Protein AF-A0A950A9N9-F1 (afdb_monomer_lite)

Structure (mmCIF, N/CA/C/O backbone):
data_AF-A0A950A9N9-F1
#
_entry.id   AF-A0A950A9N9-F1
#
loop_
_atom_site.group_PDB
_atom_site.id
_atom_site.type_symbol
_atom_site.label_atom_id
_atom_site.label_alt_id
_atom_site.label_comp_id
_atom_site.label_asym_id
_atom_site.label_entity_id
_atom_site.label_seq_id
_atom_site.pdbx_PDB_ins_code
_atom_site.Cartn_x
_atom_site.Cartn_y
_atom_site.Cartn_z
_atom_site.occupancy
_atom_site.B_iso_or_equiv
_atom_site.auth_seq_id
_atom_site.auth_comp_id
_atom_site.auth_asym_id
_atom_site.auth_atom_id
_atom_site.pdbx_PDB_model_num
ATOM 1 N N . MET A 1 1 ? 38.117 -0.284 -48.768 1.00 52.97 1 MET A N 1
ATOM 2 C CA . MET A 1 1 ? 38.376 0.198 -47.386 1.00 52.97 1 MET A CA 1
ATOM 3 C C . MET A 1 1 ? 37.590 -0.523 -46.277 1.00 52.97 1 MET A C 1
ATOM 5 O O . MET A 1 1 ? 38.082 -0.550 -45.160 1.00 52.97 1 MET A O 1
ATOM 9 N N . ARG A 1 2 ? 36.434 -1.163 -46.536 1.00 52.75 2 ARG A N 1
ATOM 10 C CA . ARG A 1 2 ? 35.587 -1.791 -45.487 1.00 52.75 2 ARG A CA 1
ATOM 11 C C . ARG A 1 2 ? 36.125 -3.104 -44.882 1.00 52.75 2 ARG A C 1
ATOM 13 O O . ARG A 1 2 ? 35.778 -3.434 -43.757 1.00 52.75 2 ARG A O 1
ATOM 20 N N . TRP A 1 3 ? 37.006 -3.819 -45.583 1.00 38.69 3 TRP A N 1
ATOM 21 C CA . TRP A 1 3 ? 37.586 -5.087 -45.108 1.00 38.69 3 TRP A CA 1
ATOM 22 C C . TRP A 1 3 ? 38.613 -4.925 -43.979 1.00 38.69 3 TRP A C 1
ATOM 24 O O . TRP A 1 3 ? 38.661 -5.742 -43.066 1.00 38.69 3 TRP A O 1
ATOM 34 N N . ARG A 1 4 ? 39.394 -3.837 -43.989 1.00 45.31 4 ARG A N 1
ATOM 35 C CA . ARG A 1 4 ? 40.381 -3.558 -42.932 1.00 45.31 4 ARG A CA 1
ATOM 36 C C . ARG A 1 4 ? 39.718 -3.260 -41.584 1.00 45.31 4 ARG A C 1
ATOM 38 O O . ARG A 1 4 ? 40.213 -3.713 -40.563 1.00 45.31 4 ARG A O 1
ATOM 45 N N . ALA A 1 5 ? 38.574 -2.572 -41.589 1.00 49.97 5 ALA A N 1
ATOM 46 C CA . ALA A 1 5 ? 37.794 -2.306 -40.379 1.00 49.97 5 ALA A CA 1
ATOM 47 C C . ALA A 1 5 ? 37.189 -3.588 -39.777 1.00 49.97 5 ALA A C 1
ATOM 49 O O . ALA A 1 5 ? 37.148 -3.737 -38.561 1.00 49.97 5 ALA A O 1
ATOM 50 N N . PHE A 1 6 ? 36.778 -4.536 -40.626 1.00 49.22 6 PHE A N 1
ATOM 51 C CA . PHE A 1 6 ? 36.249 -5.829 -40.184 1.00 49.22 6 PHE A CA 1
ATOM 52 C C . PHE A 1 6 ? 37.340 -6.717 -39.566 1.00 49.22 6 PHE A C 1
ATOM 54 O O . PHE A 1 6 ? 37.126 -7.327 -38.523 1.00 49.22 6 PHE A O 1
ATOM 61 N N . LEU A 1 7 ? 38.537 -6.726 -40.164 1.00 49.19 7 LEU A N 1
ATOM 62 C CA . LEU A 1 7 ? 39.699 -7.447 -39.634 1.00 49.19 7 LEU A CA 1
ATOM 63 C C . LEU A 1 7 ? 40.201 -6.851 -38.310 1.00 49.19 7 LEU A C 1
ATOM 65 O O . LEU A 1 7 ? 40.547 -7.599 -37.401 1.00 49.19 7 LEU A O 1
ATOM 69 N N . LEU A 1 8 ? 40.179 -5.521 -38.169 1.00 51.66 8 LEU A N 1
ATOM 70 C CA . LEU A 1 8 ? 40.519 -4.838 -36.915 1.00 51.66 8 LEU A CA 1
ATOM 71 C C . LEU A 1 8 ? 39.511 -5.144 -35.797 1.00 51.66 8 LEU A C 1
ATOM 73 O O . LEU A 1 8 ? 39.915 -5.408 -34.668 1.00 51.66 8 LEU A O 1
ATOM 77 N N . ALA A 1 9 ? 38.212 -5.174 -36.106 1.00 50.34 9 ALA A N 1
ATOM 78 C CA . ALA A 1 9 ? 37.178 -5.527 -35.132 1.00 50.34 9 ALA A CA 1
ATOM 79 C C . ALA A 1 9 ? 37.276 -6.997 -34.679 1.00 50.34 9 ALA A C 1
ATOM 81 O O . ALA A 1 9 ? 37.154 -7.284 -33.488 1.00 50.34 9 ALA A O 1
ATOM 82 N N . ALA A 1 10 ? 37.556 -7.918 -35.607 1.00 49.34 10 ALA A N 1
ATOM 83 C CA . ALA A 1 10 ? 37.754 -9.334 -35.298 1.00 49.34 10 ALA A CA 1
ATOM 84 C C . ALA A 1 10 ? 39.015 -9.576 -34.447 1.00 49.34 10 ALA A C 1
ATOM 86 O O . ALA A 1 10 ? 38.972 -10.343 -33.487 1.00 49.34 10 ALA A O 1
ATOM 87 N N . ALA A 1 11 ? 40.113 -8.873 -34.743 1.00 49.34 11 ALA A N 1
ATOM 88 C CA . ALA A 1 11 ? 41.339 -8.928 -33.948 1.00 49.34 11 ALA A CA 1
ATOM 89 C C . ALA A 1 11 ? 41.137 -8.370 -32.526 1.00 49.34 11 ALA A C 1
ATOM 91 O O . ALA A 1 11 ? 41.628 -8.956 -31.563 1.00 49.34 11 ALA A O 1
ATOM 92 N N . CYS A 1 12 ? 40.355 -7.295 -32.373 1.00 49.88 12 CYS A N 1
ATOM 93 C CA . CYS A 1 12 ? 39.984 -6.761 -31.060 1.00 49.88 12 CYS A CA 1
ATOM 94 C C . CYS A 1 12 ? 39.159 -7.761 -30.238 1.00 49.88 12 CYS A C 1
ATOM 96 O O . CYS A 1 12 ? 39.432 -7.956 -29.057 1.00 49.88 12 CYS A O 1
ATOM 98 N N . ALA A 1 13 ? 38.176 -8.423 -30.853 1.00 50.69 13 ALA A N 1
ATOM 99 C CA . ALA A 1 13 ? 37.353 -9.420 -30.171 1.00 50.69 13 ALA A CA 1
ATOM 100 C C . ALA A 1 13 ? 38.178 -10.639 -29.722 1.00 50.69 13 ALA A C 1
ATOM 102 O O . ALA A 1 13 ? 38.030 -11.099 -28.592 1.00 50.69 13 ALA A O 1
ATOM 103 N N . ALA A 1 14 ? 39.095 -11.117 -30.569 1.00 52.81 14 ALA A N 1
ATOM 104 C CA . ALA A 1 14 ? 39.998 -12.213 -30.227 1.00 52.81 14 ALA A CA 1
ATOM 105 C C . ALA A 1 14 ? 40.948 -11.848 -29.072 1.00 52.81 14 ALA A C 1
ATOM 107 O O . ALA A 1 14 ? 41.170 -12.666 -28.181 1.00 52.81 14 ALA A O 1
ATOM 108 N N . ALA A 1 15 ? 41.452 -10.609 -29.038 1.00 55.78 15 ALA A N 1
ATOM 109 C CA . ALA A 1 15 ? 42.302 -10.125 -27.950 1.00 55.78 15 ALA A CA 1
ATOM 110 C C . ALA A 1 15 ? 41.549 -10.026 -26.610 1.00 55.78 15 ALA A C 1
ATOM 112 O O . ALA A 1 15 ? 42.107 -10.365 -25.570 1.00 55.78 15 ALA A O 1
ATOM 113 N N . ILE A 1 16 ? 40.273 -9.624 -26.629 1.00 58.66 16 ILE A N 1
ATOM 114 C CA . ILE A 1 16 ? 39.426 -9.558 -25.425 1.00 58.66 16 ILE A CA 1
ATOM 115 C C . ILE A 1 16 ? 39.137 -10.962 -24.883 1.00 58.66 16 ILE A C 1
ATOM 117 O O . ILE A 1 16 ? 39.224 -11.186 -23.677 1.00 58.66 16 ILE A O 1
ATOM 121 N N . VAL A 1 17 ? 38.843 -11.925 -25.763 1.00 54.53 17 VAL A N 1
ATOM 122 C CA . VAL A 1 17 ? 38.625 -13.325 -25.365 1.00 54.53 17 VAL A CA 1
ATOM 123 C C . VAL A 1 17 ? 39.908 -13.939 -24.801 1.00 54.53 17 VAL A C 1
ATOM 125 O O . VAL A 1 17 ? 39.859 -14.584 -23.757 1.00 54.53 17 VAL A O 1
ATOM 128 N N . ALA A 1 18 ? 41.060 -13.691 -25.429 1.00 53.16 18 ALA A N 1
ATOM 129 C CA . ALA A 1 18 ? 42.350 -14.158 -24.926 1.00 53.16 18 ALA A CA 1
ATOM 130 C C . ALA A 1 18 ? 42.685 -13.557 -23.549 1.00 53.16 18 ALA A C 1
ATOM 132 O O . ALA A 1 18 ? 43.097 -14.286 -22.652 1.00 53.16 18 ALA A O 1
ATOM 133 N N . ALA A 1 19 ? 42.431 -12.260 -23.342 1.00 55.88 19 ALA A N 1
ATOM 134 C CA . ALA A 1 19 ? 42.640 -11.605 -22.051 1.00 55.88 19 ALA A CA 1
ATOM 135 C C . ALA A 1 19 ? 41.708 -12.154 -20.955 1.00 55.88 19 ALA A C 1
ATOM 137 O O . ALA A 1 19 ? 42.146 -12.372 -19.829 1.00 55.88 19 ALA A O 1
ATOM 138 N N . ALA A 1 20 ? 40.442 -12.437 -21.281 1.00 52.53 20 ALA A N 1
ATOM 139 C CA . ALA A 1 20 ? 39.491 -13.030 -20.340 1.00 52.53 20 ALA A CA 1
ATOM 140 C C . ALA A 1 20 ? 39.883 -14.463 -19.936 1.00 52.53 20 ALA A C 1
ATOM 142 O O . ALA A 1 20 ? 39.751 -14.826 -18.769 1.00 52.53 20 ALA A O 1
ATOM 143 N N . ILE A 1 21 ? 40.410 -15.258 -20.874 1.00 55.47 21 ILE A N 1
ATOM 144 C CA . ILE A 1 21 ? 40.944 -16.599 -20.590 1.00 55.47 21 ILE A CA 1
ATOM 145 C C . ILE A 1 21 ? 42.185 -16.504 -19.692 1.00 55.47 21 ILE A C 1
ATOM 147 O O . ILE A 1 21 ? 42.296 -17.267 -18.734 1.00 55.47 21 ILE A O 1
ATOM 151 N N . GLN A 1 22 ? 43.077 -15.541 -19.944 1.00 52.44 22 GLN A N 1
ATOM 152 C CA . GLN A 1 22 ? 44.294 -15.349 -19.150 1.00 52.44 22 GLN A CA 1
ATOM 153 C C . GLN A 1 22 ? 43.986 -14.919 -17.705 1.00 52.44 22 GLN A C 1
ATOM 155 O O . GLN A 1 22 ? 44.579 -15.445 -16.774 1.00 52.44 22 GLN A O 1
ATOM 160 N N . ILE A 1 23 ? 42.992 -14.046 -17.495 1.00 54.28 23 ILE A N 1
ATOM 161 C CA . ILE A 1 23 ? 42.542 -13.615 -16.155 1.00 54.28 23 ILE A CA 1
ATOM 162 C C . ILE A 1 23 ? 41.979 -14.790 -15.338 1.00 54.28 23 ILE A C 1
ATOM 164 O O . ILE A 1 23 ? 42.178 -14.856 -14.124 1.00 54.28 23 ILE A O 1
ATOM 168 N N . VAL A 1 24 ? 41.286 -15.725 -15.996 1.00 52.31 24 VAL A N 1
ATOM 169 C CA . VAL A 1 24 ? 40.791 -16.959 -15.365 1.00 52.31 24 VAL A CA 1
ATOM 170 C C . VAL A 1 24 ? 41.942 -17.929 -15.069 1.00 52.31 24 VAL A C 1
ATOM 172 O O . VAL A 1 24 ? 41.930 -18.579 -14.026 1.00 52.31 24 VAL A O 1
ATOM 175 N N . ALA A 1 25 ? 42.943 -18.007 -15.950 1.00 50.91 25 ALA A N 1
ATOM 176 C CA . ALA A 1 25 ? 44.112 -18.870 -15.784 1.00 50.91 25 ALA A CA 1
ATOM 177 C C . ALA A 1 25 ? 45.084 -18.379 -14.692 1.00 50.91 25 ALA A C 1
ATOM 179 O O . ALA A 1 25 ? 45.633 -19.200 -13.961 1.00 50.91 25 ALA A O 1
ATOM 180 N N . ASP A 1 26 ? 45.249 -17.063 -14.534 1.00 48.34 26 ASP A N 1
ATOM 181 C CA . ASP A 1 26 ? 46.204 -16.458 -13.593 1.00 48.34 26 ASP A CA 1
ATOM 182 C C . ASP A 1 26 ? 45.708 -16.437 -12.134 1.00 48.34 26 ASP A C 1
ATOM 184 O O . ASP A 1 26 ? 46.417 -15.979 -11.239 1.00 48.34 26 ASP A O 1
ATOM 188 N N . GLY A 1 27 ? 44.491 -16.925 -11.853 1.00 49.31 27 GLY A N 1
ATOM 189 C CA . GLY A 1 27 ? 43.980 -17.053 -10.481 1.00 49.31 27 GLY A CA 1
ATOM 190 C C . GLY A 1 27 ? 43.852 -15.723 -9.721 1.00 49.31 27 GLY A C 1
ATOM 191 O O . GLY A 1 27 ? 43.731 -15.725 -8.497 1.00 49.31 27 GLY A O 1
ATOM 192 N N . ALA A 1 28 ? 43.849 -14.586 -10.427 1.00 47.75 28 ALA A N 1
ATOM 193 C CA . ALA A 1 28 ? 43.867 -13.238 -9.849 1.00 47.75 28 ALA A CA 1
ATOM 194 C C . ALA A 1 28 ? 42.581 -12.857 -9.084 1.00 47.75 28 ALA A C 1
ATOM 196 O O . ALA A 1 28 ? 42.525 -11.816 -8.430 1.00 47.75 28 ALA A O 1
ATOM 197 N N . LEU A 1 29 ? 41.552 -13.708 -9.123 1.00 47.81 29 LEU A N 1
ATOM 198 C CA . LEU A 1 29 ? 40.356 -13.612 -8.289 1.00 47.81 29 LEU A CA 1
ATOM 199 C C . LEU A 1 29 ? 40.429 -14.675 -7.192 1.00 47.81 29 LEU A C 1
ATOM 201 O O . LEU A 1 29 ? 39.754 -15.704 -7.252 1.00 47.81 29 LEU A O 1
ATOM 205 N N . GLY A 1 30 ? 41.288 -14.431 -6.200 1.00 38.75 30 GLY A N 1
ATOM 206 C CA . GLY A 1 30 ? 41.431 -15.296 -5.034 1.00 38.75 30 GLY A CA 1
ATOM 207 C C . GLY A 1 30 ? 40.071 -15.702 -4.457 1.00 38.75 30 GLY A C 1
ATOM 208 O O . GLY A 1 30 ? 39.232 -14.858 -4.161 1.00 38.75 30 GLY A O 1
ATOM 209 N N . GLY A 1 31 ? 39.843 -17.009 -4.331 1.00 42.06 31 GLY A N 1
ATOM 210 C CA . GLY A 1 31 ? 38.782 -17.609 -3.514 1.00 42.06 31 GLY A CA 1
ATOM 211 C C . GLY A 1 31 ? 37.319 -17.459 -3.960 1.00 42.06 31 GLY A C 1
ATOM 212 O O . GLY A 1 31 ? 36.489 -18.190 -3.432 1.00 42.06 31 GLY A O 1
ATOM 213 N N . VAL A 1 32 ? 36.970 -16.589 -4.917 1.00 41.34 32 VAL A N 1
ATOM 214 C CA . VAL A 1 32 ? 35.555 -16.353 -5.319 1.00 41.34 32 VAL A CA 1
ATOM 215 C C . VAL A 1 32 ? 35.212 -16.928 -6.708 1.00 41.34 32 VAL A C 1
ATOM 217 O O . VAL A 1 32 ? 34.076 -16.859 -7.174 1.00 41.34 32 VAL A O 1
ATOM 220 N N . ALA A 1 33 ? 36.184 -17.535 -7.392 1.00 39.59 33 ALA A N 1
ATOM 221 C CA . ALA A 1 33 ? 36.091 -17.885 -8.812 1.00 39.59 33 ALA A CA 1
ATOM 222 C C . ALA A 1 33 ? 35.291 -19.161 -9.161 1.00 39.59 33 ALA A C 1
ATOM 224 O O . ALA A 1 33 ? 35.314 -19.588 -10.311 1.00 39.59 33 ALA A O 1
ATOM 225 N N . THR A 1 34 ? 34.544 -19.768 -8.236 1.00 42.50 34 THR A N 1
ATOM 226 C CA . THR A 1 34 ? 33.670 -20.915 -8.565 1.00 42.50 34 THR A CA 1
ATOM 227 C C . THR A 1 34 ? 32.220 -20.539 -8.878 1.00 42.50 34 THR A C 1
ATOM 229 O O . THR A 1 34 ? 31.442 -21.420 -9.232 1.00 42.50 34 THR A O 1
ATOM 232 N N . ALA A 1 35 ? 31.834 -19.258 -8.814 1.00 44.25 35 ALA A N 1
ATOM 233 C CA . ALA A 1 35 ? 30.423 -18.869 -8.949 1.00 44.25 35 ALA A CA 1
ATOM 234 C C . ALA A 1 35 ? 30.048 -18.127 -10.246 1.00 44.25 35 ALA A C 1
ATOM 236 O O . ALA A 1 35 ? 28.862 -18.004 -10.548 1.00 44.25 35 ALA A O 1
ATOM 237 N N . LEU A 1 36 ? 31.006 -17.627 -11.034 1.00 45.78 36 LEU A N 1
ATOM 238 C CA . LEU A 1 36 ? 30.694 -16.788 -12.198 1.00 45.78 36 LEU A CA 1
ATOM 239 C C . LEU A 1 36 ? 31.059 -17.496 -13.501 1.00 45.78 36 LEU A C 1
ATOM 241 O O . LEU A 1 36 ? 32.223 -17.630 -13.864 1.00 45.78 36 LEU A O 1
ATOM 245 N N . SER A 1 37 ? 30.027 -17.938 -14.222 1.00 52.34 37 SER A N 1
ATOM 246 C CA . SER A 1 37 ? 30.151 -18.462 -15.588 1.00 52.34 37 SER A CA 1
ATOM 247 C C . SER A 1 37 ? 30.926 -17.486 -16.494 1.00 52.34 37 SER A C 1
ATOM 249 O O . SER A 1 37 ? 30.772 -16.273 -16.362 1.00 52.34 37 SER A O 1
ATOM 251 N N . VAL A 1 38 ? 31.708 -17.998 -17.451 1.00 50.09 38 VAL A N 1
ATOM 252 C CA . VAL A 1 38 ? 32.498 -17.206 -18.425 1.00 50.09 38 VAL A CA 1
ATOM 253 C C . VAL A 1 38 ? 31.728 -16.011 -19.040 1.00 50.09 38 VAL A C 1
ATOM 255 O O . VAL A 1 38 ? 32.309 -14.930 -19.135 1.00 50.09 38 VAL A O 1
ATOM 258 N N . PRO A 1 39 ? 30.422 -16.111 -19.376 1.00 52.56 39 PRO A N 1
ATOM 259 C CA . PRO A 1 39 ? 29.640 -14.965 -19.855 1.00 52.56 39 PRO A CA 1
ATOM 260 C C . PRO A 1 39 ? 29.546 -13.794 -18.863 1.00 52.56 39 PRO A C 1
ATOM 262 O O . PRO A 1 39 ? 29.574 -12.637 -19.274 1.00 52.56 39 PRO A O 1
ATOM 265 N N . H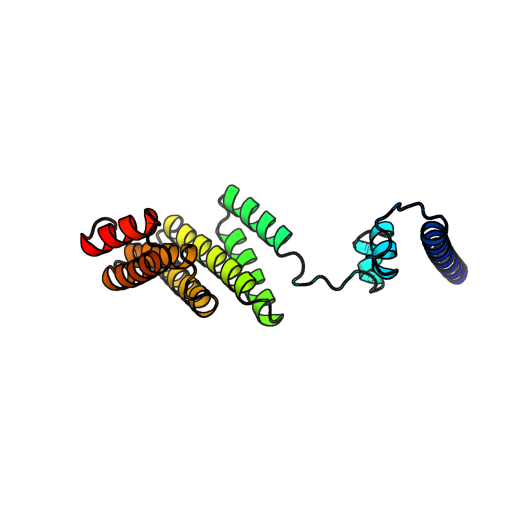IS A 1 40 ? 29.486 -14.071 -17.558 1.00 50.50 40 HIS A N 1
ATOM 266 C CA . HIS A 1 40 ? 29.401 -13.046 -16.513 1.00 50.50 40 HIS A CA 1
ATOM 267 C C . HIS A 1 40 ? 30.693 -12.229 -16.395 1.00 50.50 40 HIS A C 1
ATOM 269 O O . HIS A 1 40 ? 30.641 -11.005 -16.283 1.00 50.50 40 HIS A O 1
ATOM 275 N N . ALA A 1 41 ? 31.852 -12.890 -16.458 1.00 52.19 41 ALA A N 1
ATOM 276 C CA . ALA A 1 41 ? 33.148 -12.214 -16.397 1.00 52.19 41 ALA A CA 1
ATOM 277 C C . ALA A 1 41 ? 33.372 -11.305 -17.620 1.00 52.19 41 ALA A C 1
ATOM 279 O O . ALA A 1 41 ? 33.875 -10.187 -17.491 1.00 52.19 41 ALA A O 1
ATOM 280 N N . VAL A 1 42 ? 32.928 -11.761 -18.795 1.00 51.94 42 VAL A N 1
ATOM 281 C CA . VAL A 1 42 ? 32.996 -11.012 -20.059 1.00 51.94 42 VAL A CA 1
ATOM 282 C C . VAL A 1 42 ? 32.025 -9.822 -20.070 1.00 51.94 42 VAL A C 1
ATOM 284 O O . VAL A 1 42 ? 32.369 -8.744 -20.554 1.00 51.94 42 VAL A O 1
ATOM 287 N N . ALA A 1 43 ? 30.827 -9.968 -19.496 1.00 55.66 43 ALA A N 1
ATOM 288 C CA . ALA A 1 43 ? 29.870 -8.867 -19.370 1.00 55.66 43 ALA A CA 1
ATOM 289 C C . ALA A 1 43 ? 30.376 -7.750 -18.435 1.00 55.66 43 ALA A C 1
ATOM 291 O O . ALA A 1 43 ? 30.234 -6.571 -18.762 1.00 55.66 43 ALA A O 1
ATOM 292 N N . ALA A 1 44 ? 31.026 -8.107 -17.320 1.00 49.47 44 ALA A N 1
ATOM 293 C CA . ALA A 1 44 ? 31.577 -7.148 -16.358 1.00 49.47 44 ALA A CA 1
ATOM 294 C C . ALA A 1 44 ? 32.716 -6.286 -16.937 1.00 49.47 44 ALA A C 1
ATOM 296 O O . ALA A 1 44 ? 32.878 -5.132 -16.547 1.00 49.47 44 ALA A O 1
ATOM 297 N N . THR A 1 45 ? 33.488 -6.821 -17.887 1.00 53.25 45 THR A N 1
ATOM 298 C CA . THR A 1 45 ? 34.612 -6.112 -18.526 1.00 53.25 45 THR A CA 1
ATOM 299 C C . THR A 1 45 ? 34.187 -5.246 -19.711 1.00 53.25 45 THR A C 1
ATOM 301 O O . THR A 1 45 ? 34.766 -4.187 -19.938 1.00 53.25 45 THR A O 1
ATOM 304 N N . LEU A 1 46 ? 33.176 -5.668 -20.473 1.00 54.88 46 LEU A N 1
ATOM 305 C CA . LEU A 1 46 ? 32.690 -4.941 -21.652 1.00 54.88 46 LEU A CA 1
ATOM 306 C C . LEU A 1 46 ? 31.779 -3.752 -21.314 1.00 54.88 46 LEU A C 1
ATOM 308 O O . LEU A 1 46 ? 31.575 -2.874 -22.156 1.00 54.88 46 LEU A O 1
ATOM 312 N N . GLY A 1 47 ? 31.214 -3.732 -20.106 1.00 48.84 47 GLY A N 1
ATOM 313 C CA . GLY A 1 47 ? 30.161 -2.802 -19.722 1.00 48.84 47 GLY A CA 1
ATOM 314 C C . GLY A 1 47 ? 28.803 -3.150 -20.347 1.00 48.84 47 GLY A C 1
ATOM 315 O O . GLY A 1 47 ? 28.692 -3.871 -21.345 1.00 48.84 47 GLY A O 1
ATOM 316 N N . ASP A 1 48 ? 27.742 -2.604 -19.756 1.00 50.78 48 ASP A N 1
ATOM 317 C CA . ASP A 1 48 ? 26.350 -2.987 -20.029 1.00 50.78 48 ASP A CA 1
ATOM 318 C C . ASP A 1 48 ? 25.920 -2.813 -21.497 1.00 50.78 48 ASP A C 1
ATOM 320 O O . ASP A 1 48 ? 25.241 -3.666 -22.073 1.00 50.78 48 ASP A O 1
ATOM 324 N N . GLY A 1 49 ? 26.329 -1.714 -22.136 1.00 50.19 49 GLY A N 1
ATOM 325 C CA . GLY A 1 49 ? 25.929 -1.385 -23.509 1.00 50.19 49 GLY A CA 1
ATOM 326 C C . GLY A 1 49 ? 26.479 -2.361 -24.562 1.00 50.19 49 GLY A C 1
ATOM 327 O O . GLY A 1 49 ? 25.716 -2.878 -25.385 1.00 50.19 49 GLY A O 1
ATOM 328 N N . PRO A 1 50 ? 27.797 -2.622 -24.596 1.00 54.34 50 PRO A N 1
ATOM 329 C CA . PRO A 1 50 ? 28.385 -3.613 -25.495 1.00 54.34 50 PRO A CA 1
ATOM 330 C C . PRO A 1 50 ? 27.930 -5.048 -25.197 1.00 54.34 50 PRO A C 1
ATOM 332 O O . PRO A 1 50 ? 27.590 -5.758 -26.141 1.00 54.34 50 PRO A O 1
ATOM 335 N N . ALA A 1 51 ? 27.828 -5.449 -23.923 1.00 50.66 51 ALA A N 1
ATOM 336 C CA . ALA A 1 51 ? 27.423 -6.803 -23.531 1.00 50.66 51 ALA A CA 1
ATOM 337 C C . ALA A 1 51 ? 25.986 -7.162 -23.968 1.00 50.66 51 ALA A C 1
ATOM 339 O O . ALA A 1 51 ? 25.729 -8.287 -24.406 1.00 50.66 51 ALA A O 1
ATOM 340 N N . ARG A 1 52 ? 25.054 -6.195 -23.931 1.00 54.06 52 ARG A N 1
ATOM 341 C CA . ARG A 1 52 ? 23.670 -6.375 -24.415 1.00 54.06 52 ARG A CA 1
ATOM 342 C C . ARG A 1 52 ? 23.576 -6.549 -25.931 1.00 54.06 52 ARG A C 1
ATOM 344 O O . ARG A 1 52 ? 22.745 -7.321 -26.398 1.00 54.06 52 ARG A O 1
ATOM 351 N N . ARG A 1 53 ? 24.427 -5.871 -26.711 1.00 54.66 53 ARG A N 1
ATOM 352 C CA . ARG A 1 53 ? 24.396 -5.935 -28.188 1.00 54.66 53 ARG A CA 1
ATOM 353 C C . ARG A 1 53 ? 24.827 -7.287 -28.753 1.00 54.66 53 ARG A C 1
ATOM 355 O O . ARG A 1 53 ? 24.440 -7.617 -29.868 1.00 54.66 53 ARG A O 1
ATOM 362 N N . ILE A 1 54 ? 25.605 -8.052 -27.992 1.00 57.62 54 ILE A N 1
ATOM 363 C CA . ILE A 1 54 ? 26.135 -9.362 -28.399 1.00 57.62 54 ILE A CA 1
ATOM 364 C C . ILE A 1 54 ? 25.481 -10.537 -27.658 1.00 57.62 54 ILE A C 1
ATOM 366 O O . ILE A 1 54 ? 25.933 -11.667 -27.793 1.00 57.62 54 ILE A O 1
ATOM 370 N N . GLY A 1 55 ? 24.422 -10.285 -26.878 1.00 49.06 55 GLY A N 1
ATOM 371 C CA . GLY A 1 55 ? 23.646 -11.334 -26.206 1.00 49.06 55 GLY A CA 1
ATOM 372 C C . GLY A 1 55 ? 24.371 -12.049 -25.060 1.00 49.06 55 GLY A C 1
ATOM 373 O O . GLY A 1 55 ? 23.957 -13.140 -24.684 1.00 49.06 55 GLY A O 1
ATOM 374 N N . LEU A 1 56 ? 25.443 -11.457 -24.519 1.00 53.06 56 LEU A N 1
ATOM 375 C CA . LEU A 1 56 ? 26.249 -12.042 -23.435 1.00 53.06 56 LEU A CA 1
ATOM 376 C C . LEU A 1 56 ? 25.941 -11.450 -22.055 1.00 53.06 56 LEU A C 1
ATOM 378 O O . LEU A 1 56 ? 26.378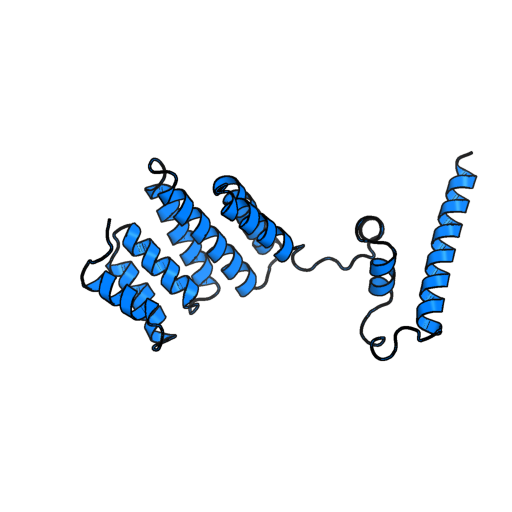 -11.999 -21.046 1.00 53.06 56 LEU A O 1
ATOM 382 N N . ALA A 1 57 ? 25.179 -10.356 -21.992 1.00 46.00 57 ALA A N 1
ATOM 383 C CA . ALA A 1 57 ? 24.602 -9.913 -20.731 1.00 46.00 57 ALA A CA 1
ATOM 384 C C . ALA A 1 57 ? 23.625 -10.990 -20.220 1.00 46.00 57 ALA A C 1
ATOM 386 O O . ALA A 1 57 ? 22.814 -11.479 -21.018 1.00 46.00 57 ALA A O 1
ATOM 387 N N . PRO A 1 58 ? 23.653 -11.358 -18.924 1.00 42.88 58 PRO A N 1
ATOM 388 C CA . PRO A 1 58 ? 22.588 -12.174 -18.359 1.00 42.88 58 PRO A CA 1
ATOM 389 C C . PRO A 1 58 ? 21.253 -11.515 -18.709 1.00 42.88 58 PRO A C 1
ATOM 391 O O . PRO A 1 5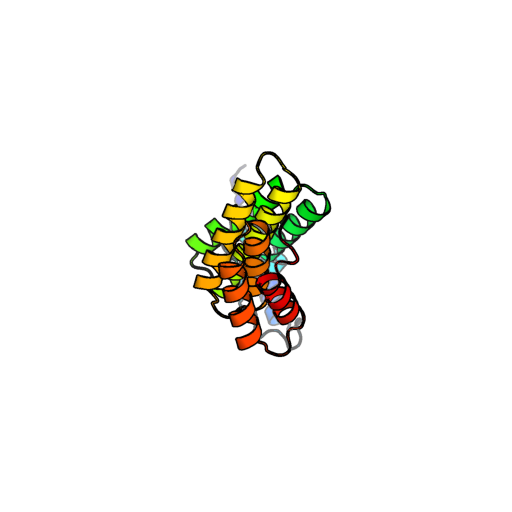8 ? 21.096 -10.299 -18.571 1.00 42.88 58 PRO A O 1
ATOM 394 N N . ARG A 1 59 ? 20.296 -12.299 -19.219 1.00 46.88 59 ARG A N 1
ATOM 395 C CA . ARG A 1 59 ? 18.932 -11.810 -19.420 1.00 46.88 59 ARG A CA 1
ATOM 396 C C . ARG A 1 59 ? 18.443 -11.392 -18.038 1.00 46.88 59 ARG A C 1
ATOM 398 O O . ARG A 1 59 ? 18.238 -12.257 -17.193 1.00 46.88 59 ARG A O 1
ATOM 405 N N . ALA A 1 60 ? 18.382 -10.086 -17.784 1.00 42.44 60 ALA A N 1
ATOM 406 C CA . ALA A 1 60 ? 18.070 -9.582 -16.456 1.00 42.44 60 ALA A CA 1
ATOM 407 C C . ALA A 1 60 ? 16.730 -10.195 -16.007 1.00 42.44 60 ALA A C 1
ATOM 409 O O . ALA A 1 60 ? 15.754 -10.086 -16.757 1.00 42.44 60 ALA A O 1
ATOM 410 N N . PRO A 1 61 ? 16.663 -10.868 -14.846 1.00 46.25 61 PRO A N 1
ATOM 411 C CA . PRO A 1 61 ? 15.380 -11.275 -14.292 1.00 46.25 61 PRO A CA 1
ATOM 412 C C . PRO A 1 61 ? 14.623 -9.984 -13.972 1.00 46.25 61 PRO A C 1
ATOM 414 O O . PRO A 1 61 ? 15.197 -9.130 -13.308 1.00 46.25 61 PRO A O 1
ATOM 417 N N . ALA A 1 62 ? 13.398 -9.795 -14.477 1.00 47.22 62 ALA A N 1
ATOM 418 C CA . ALA A 1 62 ? 12.585 -8.605 -14.190 1.00 47.22 62 ALA A CA 1
ATOM 419 C C . ALA A 1 62 ? 13.391 -7.286 -14.284 1.00 47.22 62 ALA A C 1
ATOM 421 O O . ALA A 1 62 ? 13.716 -6.656 -13.278 1.00 47.22 62 ALA A O 1
ATOM 422 N N . GLY A 1 63 ? 13.797 -6.916 -15.502 1.00 53.06 63 GLY A N 1
ATOM 423 C CA . GLY A 1 63 ? 14.802 -5.882 -15.778 1.00 53.06 63 GLY A CA 1
ATOM 424 C C . GLY A 1 63 ? 14.607 -4.565 -15.013 1.00 53.06 63 GLY A C 1
ATOM 425 O O . GLY A 1 63 ? 13.782 -3.733 -15.389 1.00 53.06 63 GLY A O 1
ATOM 426 N N . ASP A 1 64 ? 15.426 -4.415 -13.971 1.00 72.88 64 ASP A N 1
ATOM 427 C CA . ASP A 1 64 ? 15.643 -3.273 -13.078 1.00 72.88 64 ASP A CA 1
ATOM 428 C C . ASP A 1 64 ? 14.441 -2.769 -12.257 1.00 72.88 64 ASP A C 1
ATOM 430 O O . ASP A 1 64 ? 14.170 -1.570 -12.188 1.00 72.88 64 ASP A O 1
ATOM 434 N N . VAL A 1 65 ? 13.735 -3.676 -11.567 1.00 75.25 65 VAL A N 1
ATOM 435 C CA . VAL A 1 65 ? 12.767 -3.296 -10.509 1.00 75.25 65 VAL A CA 1
ATOM 436 C C . VAL A 1 65 ? 13.374 -2.274 -9.541 1.00 75.25 65 VAL A C 1
ATOM 438 O O . VAL A 1 65 ? 12.688 -1.337 -9.137 1.00 75.25 65 VAL A O 1
ATOM 441 N N . LEU A 1 66 ? 14.657 -2.426 -9.197 1.00 74.25 66 LEU A N 1
ATOM 442 C CA . LEU A 1 66 ? 15.373 -1.538 -8.283 1.00 74.25 66 LEU A CA 1
ATOM 443 C C . LEU A 1 66 ? 15.546 -0.129 -8.855 1.00 74.25 66 LEU A C 1
ATOM 445 O O . LEU A 1 66 ? 15.199 0.837 -8.183 1.00 74.25 66 LEU A O 1
ATOM 449 N N . GLY A 1 67 ? 16.021 0.018 -10.088 1.00 79.75 67 GLY A N 1
ATOM 450 C CA . GLY A 1 67 ? 16.190 1.325 -10.719 1.00 79.75 67 GLY A CA 1
ATOM 451 C C . GLY A 1 67 ? 14.871 1.992 -11.084 1.00 79.75 67 GLY A C 1
ATOM 452 O O . GLY A 1 67 ? 14.754 3.207 -10.919 1.00 79.75 67 GLY A O 1
ATOM 453 N N . VAL A 1 68 ? 13.849 1.220 -11.477 1.00 82.31 68 VAL A N 1
ATOM 454 C CA . VAL A 1 68 ? 12.485 1.750 -11.625 1.00 82.31 68 VAL A CA 1
ATOM 455 C C . VAL A 1 68 ? 11.964 2.240 -10.277 1.00 82.31 68 VAL A C 1
ATOM 457 O O . VAL A 1 68 ? 11.480 3.364 -10.202 1.00 82.31 68 VAL A O 1
ATOM 460 N N . SER A 1 69 ? 12.121 1.459 -9.205 1.00 82.00 69 SER A N 1
ATOM 461 C CA . SER A 1 69 ? 11.705 1.869 -7.856 1.00 82.00 69 SER A CA 1
ATOM 462 C C . SER A 1 69 ? 12.449 3.122 -7.397 1.00 82.00 69 SER A C 1
ATOM 464 O O . SER A 1 69 ? 11.826 4.053 -6.904 1.00 82.00 69 SER A O 1
ATOM 466 N N . ALA A 1 70 ? 13.760 3.197 -7.632 1.00 83.50 70 ALA A N 1
ATOM 467 C CA . ALA A 1 70 ? 14.563 4.361 -7.284 1.00 83.50 70 ALA A CA 1
ATOM 468 C C . ALA A 1 70 ? 14.159 5.615 -8.072 1.00 83.50 70 ALA A C 1
ATOM 470 O O . ALA A 1 70 ? 14.311 6.725 -7.567 1.00 83.50 70 ALA A O 1
ATOM 471 N N . GLU A 1 71 ? 13.705 5.476 -9.320 1.00 85.88 71 GLU A N 1
ATOM 472 C CA . GLU A 1 71 ? 13.171 6.604 -10.089 1.00 85.88 71 GLU A CA 1
ATOM 473 C C . GLU A 1 71 ? 11.763 6.992 -9.633 1.00 85.88 71 GLU A C 1
ATOM 475 O O . GLU A 1 71 ? 11.484 8.179 -9.491 1.00 85.88 71 GLU A O 1
ATOM 480 N N . VAL A 1 72 ? 10.904 6.019 -9.322 1.00 86.56 72 VAL A N 1
ATOM 481 C CA . VAL A 1 72 ? 9.598 6.275 -8.696 1.00 86.56 72 VAL A CA 1
ATOM 482 C C . VAL A 1 72 ? 9.776 7.063 -7.399 1.00 86.56 72 VAL A C 1
ATOM 484 O O . VAL A 1 72 ? 9.142 8.101 -7.240 1.00 86.56 72 VAL A O 1
ATOM 487 N N . ASP A 1 73 ? 10.685 6.636 -6.519 1.00 85.81 73 ASP A N 1
ATOM 488 C CA . ASP A 1 73 ? 10.956 7.308 -5.245 1.00 85.81 73 ASP A CA 1
ATOM 489 C C . ASP A 1 73 ? 11.533 8.728 -5.463 1.00 85.81 73 ASP A C 1
ATOM 491 O O . ASP A 1 73 ? 11.209 9.660 -4.726 1.00 85.81 73 ASP A O 1
ATOM 495 N N . ARG A 1 74 ? 12.341 8.939 -6.516 1.00 87.00 74 ARG A N 1
ATOM 496 C CA . ARG A 1 74 ? 12.838 10.275 -6.907 1.00 87.00 74 ARG A CA 1
ATOM 497 C C . ARG A 1 74 ? 11.730 11.200 -7.407 1.00 87.00 74 ARG A C 1
ATOM 499 O O . ARG A 1 74 ? 11.758 12.389 -7.092 1.00 87.00 74 ARG A O 1
ATOM 506 N N . LEU A 1 75 ? 10.796 10.688 -8.206 1.00 87.06 75 LEU A N 1
ATOM 507 C CA . LEU A 1 75 ? 9.652 11.450 -8.714 1.00 87.06 75 LEU A CA 1
ATOM 508 C C . LEU A 1 75 ? 8.682 11.799 -7.579 1.00 87.06 75 LEU A C 1
ATOM 510 O O . LEU A 1 75 ? 8.266 12.951 -7.466 1.00 87.06 75 LEU A O 1
ATOM 514 N N . ASP A 1 76 ? 8.412 10.837 -6.696 1.00 82.00 76 ASP A N 1
ATOM 515 C CA . ASP A 1 76 ? 7.606 11.004 -5.483 1.00 82.00 76 ASP A CA 1
ATOM 516 C C . ASP A 1 76 ? 8.187 12.104 -4.575 1.00 82.00 76 ASP A C 1
ATOM 518 O O . ASP A 1 76 ? 7.506 13.070 -4.233 1.00 82.00 76 ASP A O 1
ATOM 522 N N . ALA A 1 77 ? 9.499 12.066 -4.313 1.00 87.94 77 ALA A N 1
ATOM 523 C CA . ALA A 1 77 ? 10.189 13.087 -3.518 1.00 87.94 77 ALA A CA 1
ATOM 524 C C . ALA A 1 77 ? 10.121 14.507 -4.119 1.00 87.94 77 ALA A C 1
ATOM 526 O O . ALA A 1 77 ? 10.259 15.495 -3.396 1.00 87.94 77 ALA A O 1
ATOM 527 N N . ARG A 1 78 ? 9.913 14.630 -5.436 1.00 90.69 78 ARG A N 1
ATOM 528 C CA . ARG A 1 78 ? 9.720 15.915 -6.133 1.00 90.69 78 ARG A CA 1
ATOM 529 C C . ARG A 1 78 ? 8.251 16.344 -6.199 1.00 90.69 78 ARG A C 1
ATOM 531 O O . ARG A 1 78 ? 7.970 17.435 -6.691 1.00 90.69 78 ARG A O 1
ATOM 538 N N . GLY A 1 79 ? 7.330 15.506 -5.728 1.00 88.88 79 GLY A N 1
ATOM 539 C CA . GLY A 1 79 ? 5.889 15.715 -5.828 1.00 88.88 79 GLY A CA 1
ATOM 540 C C . GLY A 1 79 ? 5.315 15.441 -7.220 1.00 88.88 79 GLY A C 1
ATOM 541 O O . GLY A 1 79 ? 4.180 15.831 -7.497 1.00 88.88 79 GLY A O 1
ATOM 542 N N . ASP A 1 80 ? 6.065 14.779 -8.108 1.00 90.75 80 ASP A N 1
ATOM 543 C CA . ASP A 1 80 ? 5.580 14.386 -9.435 1.00 90.75 80 ASP A CA 1
ATOM 544 C C . ASP A 1 80 ? 4.861 13.029 -9.373 1.00 90.75 80 ASP A C 1
ATOM 546 O O . ASP A 1 80 ? 5.284 12.014 -9.935 1.00 90.75 80 ASP A O 1
ATOM 550 N N . TYR A 1 81 ? 3.744 13.017 -8.645 1.00 88.88 81 TYR A N 1
ATOM 551 C CA . TYR A 1 81 ? 2.948 11.816 -8.383 1.00 88.88 81 TYR A CA 1
ATOM 552 C C . TYR A 1 81 ? 2.382 11.186 -9.656 1.00 88.88 81 TYR A C 1
ATOM 554 O O . TYR A 1 81 ? 2.239 9.968 -9.731 1.00 88.88 81 TYR A O 1
ATOM 562 N N . ARG A 1 82 ? 2.087 11.992 -10.685 1.00 88.62 82 ARG A N 1
ATOM 563 C CA . ARG A 1 82 ? 1.573 11.486 -11.966 1.00 88.62 82 ARG A CA 1
ATOM 564 C C . ARG A 1 82 ? 2.642 10.714 -12.726 1.00 88.62 82 ARG A C 1
ATOM 566 O O . ARG A 1 82 ? 2.353 9.620 -13.211 1.00 88.62 82 ARG A O 1
ATOM 573 N N . ALA A 1 83 ? 3.858 11.255 -12.822 1.00 86.75 83 ALA A N 1
ATOM 574 C CA . ALA A 1 83 ? 4.961 10.551 -13.464 1.00 86.75 83 ALA A CA 1
ATOM 575 C C . ALA A 1 83 ? 5.356 9.299 -12.669 1.00 86.75 83 ALA A C 1
ATOM 577 O O . ALA A 1 83 ? 5.516 8.229 -13.260 1.00 86.75 83 ALA A O 1
ATOM 578 N N . ALA A 1 84 ? 5.431 9.408 -11.336 1.00 91.06 84 ALA A N 1
ATOM 579 C CA . ALA A 1 84 ? 5.701 8.277 -10.451 1.00 91.06 84 ALA A CA 1
ATOM 580 C C . ALA A 1 84 ? 4.668 7.154 -10.648 1.00 91.06 84 ALA A C 1
ATOM 582 O O . ALA A 1 84 ? 5.035 5.995 -10.853 1.00 91.06 84 ALA A O 1
ATOM 583 N N . LEU A 1 85 ? 3.375 7.498 -10.663 1.00 94.12 85 LEU A N 1
ATOM 584 C CA . LEU A 1 85 ? 2.289 6.544 -10.871 1.00 94.12 85 LEU A CA 1
ATOM 585 C C . LEU A 1 85 ? 2.343 5.903 -12.261 1.00 94.12 85 LEU A C 1
ATOM 587 O O . LEU A 1 85 ? 2.193 4.688 -12.374 1.00 94.12 85 LEU A O 1
ATOM 591 N N . ALA A 1 86 ? 2.579 6.684 -13.317 1.00 91.62 86 ALA A N 1
ATOM 592 C CA . ALA A 1 86 ? 2.679 6.159 -14.677 1.00 91.62 86 ALA A CA 1
ATOM 593 C C . ALA A 1 86 ? 3.835 5.155 -14.814 1.00 91.62 86 ALA A C 1
ATOM 595 O O . ALA A 1 86 ? 3.663 4.073 -15.386 1.00 91.62 86 ALA A O 1
ATOM 596 N N . LEU A 1 87 ? 4.996 5.483 -14.240 1.00 89.69 87 LEU A N 1
ATOM 597 C CA . LEU A 1 87 ? 6.163 4.609 -14.236 1.00 89.69 87 LEU A CA 1
ATOM 598 C C . LEU A 1 87 ? 5.893 3.318 -13.447 1.00 89.69 87 LEU A C 1
ATOM 600 O O . LEU A 1 87 ? 6.164 2.219 -13.941 1.00 89.69 87 LEU A O 1
ATOM 604 N N . GLN A 1 88 ? 5.287 3.439 -12.264 1.00 94.00 88 GLN A N 1
ATOM 605 C CA . GLN A 1 88 ? 4.922 2.300 -11.425 1.00 94.00 88 GLN A CA 1
ATOM 606 C C . GLN A 1 88 ? 3.863 1.402 -12.090 1.00 94.00 88 GLN A C 1
ATOM 608 O O . GLN A 1 88 ? 3.963 0.176 -12.041 1.00 94.00 88 GLN A O 1
ATOM 613 N N . ALA A 1 89 ? 2.866 1.979 -12.762 1.00 93.81 89 ALA A N 1
ATOM 614 C CA . ALA A 1 89 ? 1.856 1.219 -13.495 1.00 93.81 89 ALA A CA 1
ATOM 615 C C . ALA A 1 89 ? 2.476 0.433 -14.663 1.00 93.81 89 ALA A C 1
ATOM 617 O O . ALA A 1 89 ? 2.148 -0.739 -14.865 1.00 93.81 89 ALA A O 1
ATOM 618 N N . GLY A 1 90 ? 3.424 1.042 -15.384 1.00 91.12 90 GLY A N 1
ATOM 619 C CA . GLY A 1 90 ? 4.194 0.363 -16.426 1.00 91.12 90 GLY A CA 1
ATOM 620 C C . GLY A 1 90 ? 5.009 -0.818 -15.891 1.00 91.12 90 GLY A C 1
ATOM 621 O O . GLY A 1 90 ? 5.074 -1.865 -16.540 1.00 91.12 90 GLY A O 1
ATOM 622 N N . LEU A 1 91 ? 5.583 -0.688 -14.689 1.00 90.81 91 LEU A N 1
ATOM 623 C CA . LEU A 1 91 ? 6.276 -1.788 -14.016 1.00 90.81 91 LEU A CA 1
ATOM 624 C C . LEU A 1 91 ? 5.327 -2.950 -13.703 1.00 90.81 91 LEU A C 1
ATOM 626 O O . LEU A 1 91 ? 5.645 -4.090 -14.027 1.00 90.81 91 LEU A O 1
ATOM 630 N N . VAL A 1 92 ? 4.150 -2.671 -13.135 1.00 95.12 92 VAL A N 1
ATOM 631 C CA . VAL A 1 92 ? 3.143 -3.702 -12.821 1.00 95.12 92 VAL A CA 1
ATOM 632 C C . VAL A 1 92 ? 2.730 -4.481 -14.073 1.00 95.12 92 VAL A C 1
ATOM 634 O O . VAL A 1 92 ? 2.685 -5.711 -14.041 1.00 95.12 92 VAL A O 1
ATOM 637 N N . VAL A 1 93 ? 2.461 -3.790 -15.187 1.00 92.69 93 VAL A N 1
ATOM 638 C CA . VAL A 1 93 ? 2.098 -4.438 -16.462 1.00 92.69 93 VAL A CA 1
ATOM 639 C C . VAL A 1 93 ? 3.211 -5.367 -16.943 1.00 92.69 93 VAL A C 1
ATOM 641 O O . VAL A 1 93 ? 2.941 -6.504 -17.330 1.00 92.69 93 VAL A O 1
ATOM 644 N N . ARG A 1 94 ? 4.464 -4.909 -16.877 1.00 87.56 94 ARG A N 1
ATOM 645 C CA . ARG A 1 94 ? 5.627 -5.708 -17.272 1.00 87.56 94 ARG A CA 1
ATOM 646 C C . ARG A 1 94 ? 5.785 -6.949 -16.396 1.00 87.56 94 ARG A C 1
ATOM 648 O O . ARG A 1 94 ? 5.877 -8.047 -16.929 1.00 87.56 94 ARG A O 1
ATOM 655 N N . LEU A 1 95 ? 5.752 -6.783 -15.073 1.00 89.00 95 LEU A N 1
ATOM 656 C CA . LEU A 1 95 ? 5.888 -7.884 -14.115 1.00 89.00 95 LEU A CA 1
ATOM 657 C C . LEU A 1 95 ? 4.794 -8.943 -14.302 1.00 89.00 95 LEU A C 1
ATOM 659 O O . LEU A 1 95 ? 5.088 -10.135 -14.247 1.00 89.00 95 LEU A O 1
ATOM 663 N N . ARG A 1 96 ? 3.550 -8.528 -14.585 1.00 91.12 96 ARG A N 1
ATOM 664 C CA . ARG A 1 96 ? 2.461 -9.454 -14.944 1.00 91.12 96 ARG A CA 1
ATOM 665 C C . ARG A 1 96 ? 2.767 -10.213 -16.238 1.00 91.12 96 ARG A C 1
ATOM 667 O O . ARG A 1 96 ? 2.628 -11.430 -16.264 1.00 91.12 96 ARG A O 1
ATOM 674 N N . GLY A 1 97 ? 3.201 -9.513 -17.288 1.00 86.19 97 GLY A N 1
ATOM 675 C CA . GLY A 1 97 ? 3.520 -10.123 -18.585 1.00 86.19 97 GLY A CA 1
ATOM 676 C C . GLY A 1 97 ? 4.714 -11.082 -18.548 1.00 86.19 97 GLY A C 1
ATOM 677 O O . GLY A 1 97 ? 4.743 -12.058 -19.290 1.00 86.19 97 GLY A O 1
ATOM 678 N N . GLU A 1 98 ? 5.678 -10.829 -17.665 1.00 85.94 98 GLU A N 1
ATOM 679 C CA . GLU A 1 98 ? 6.864 -11.671 -17.468 1.00 85.94 98 GLU A CA 1
ATOM 680 C C . GLU A 1 98 ? 6.628 -12.836 -16.492 1.00 85.94 98 GLU A C 1
ATOM 682 O O . GLU A 1 98 ? 7.518 -13.666 -16.316 1.00 85.94 98 GLU A O 1
ATOM 687 N N . GLY A 1 99 ? 5.450 -12.921 -15.860 1.00 84.38 99 GLY A N 1
ATOM 688 C CA . GLY A 1 99 ? 5.156 -13.956 -14.867 1.00 84.38 99 GLY A CA 1
ATOM 689 C C . GLY A 1 99 ? 6.023 -13.832 -13.613 1.00 84.38 99 GLY A C 1
ATOM 690 O O . GLY A 1 99 ? 6.506 -14.836 -13.091 1.00 84.38 99 GLY A O 1
ATOM 691 N N . ALA A 1 100 ? 6.262 -12.599 -13.154 1.00 80.81 100 ALA A N 1
ATOM 692 C CA . ALA A 1 100 ? 7.071 -12.330 -11.972 1.00 80.81 100 ALA A CA 1
ATOM 693 C C . ALA A 1 100 ? 6.538 -13.051 -10.721 1.00 80.81 100 ALA A C 1
ATOM 695 O O . ALA A 1 100 ? 5.356 -13.385 -10.615 1.00 80.81 100 ALA A O 1
ATOM 696 N N . ASN A 1 101 ? 7.425 -13.245 -9.740 1.00 85.50 101 ASN A N 1
ATOM 697 C CA . ASN A 1 101 ? 7.054 -13.802 -8.443 1.00 85.50 101 ASN A CA 1
ATOM 698 C C . ASN A 1 101 ? 5.894 -12.994 -7.818 1.00 85.50 101 ASN A C 1
ATOM 700 O O . ASN A 1 101 ? 5.879 -11.762 -7.881 1.00 85.50 101 ASN A O 1
ATOM 704 N N . ARG A 1 102 ? 4.936 -13.705 -7.208 1.00 86.44 102 ARG A N 1
ATOM 705 C CA . ARG A 1 102 ? 3.735 -13.133 -6.581 1.00 86.44 102 ARG A CA 1
ATOM 706 C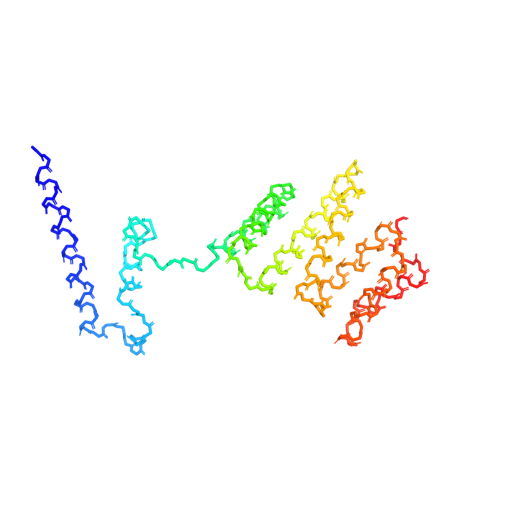 C . ARG A 1 102 ? 4.059 -12.040 -5.565 1.00 86.44 102 ARG A C 1
ATOM 708 O O . ARG A 1 102 ? 3.360 -11.037 -5.555 1.00 86.44 102 ARG A O 1
ATOM 715 N N . GLU A 1 103 ? 5.109 -12.205 -4.764 1.00 82.81 103 GLU A N 1
ATOM 716 C CA . GLU A 1 103 ? 5.535 -11.216 -3.766 1.00 82.81 103 GLU A CA 1
ATOM 717 C C . GLU A 1 103 ? 6.037 -9.935 -4.436 1.00 82.81 103 GLU A C 1
ATOM 719 O O . GLU A 1 103 ? 5.556 -8.849 -4.133 1.00 82.81 103 GLU A O 1
ATOM 724 N N . VAL A 1 104 ? 6.907 -10.061 -5.442 1.00 86.19 104 VAL A N 1
ATOM 725 C CA . VAL A 1 104 ? 7.434 -8.913 -6.202 1.00 86.19 104 VAL A CA 1
ATOM 726 C C . VAL A 1 104 ? 6.309 -8.145 -6.900 1.00 86.19 104 VAL A C 1
ATOM 728 O O . VAL A 1 104 ? 6.301 -6.913 -6.929 1.00 86.19 104 VAL A O 1
ATOM 731 N N . LEU A 1 105 ? 5.337 -8.862 -7.468 1.00 91.56 105 LEU A N 1
ATOM 732 C CA . LEU A 1 105 ? 4.178 -8.237 -8.094 1.00 91.56 105 LEU A CA 1
ATOM 733 C C . LEU A 1 105 ? 3.246 -7.585 -7.058 1.00 91.56 105 LEU A C 1
ATOM 735 O O . LEU A 1 105 ? 2.741 -6.491 -7.315 1.00 91.56 105 LEU A O 1
ATOM 739 N N . ALA A 1 106 ? 3.038 -8.211 -5.899 1.00 91.06 106 ALA A N 1
ATOM 740 C CA . ALA A 1 106 ? 2.243 -7.648 -4.810 1.00 91.06 106 ALA A CA 1
ATOM 741 C C . ALA A 1 106 ? 2.869 -6.366 -4.253 1.00 91.06 106 ALA A C 1
ATOM 743 O O . ALA A 1 106 ? 2.161 -5.378 -4.077 1.00 91.06 106 ALA A O 1
ATOM 744 N N . ASP A 1 107 ? 4.190 -6.333 -4.073 1.00 90.00 107 ASP A N 1
ATOM 745 C CA . ASP A 1 107 ? 4.920 -5.138 -3.646 1.00 90.00 107 ASP A CA 1
ATOM 746 C C . ASP A 1 107 ? 4.784 -4.000 -4.663 1.00 90.00 107 ASP A C 1
ATOM 748 O O . ASP A 1 107 ? 4.556 -2.840 -4.302 1.00 90.00 107 ASP A O 1
ATOM 752 N N . ALA A 1 108 ? 4.874 -4.322 -5.957 1.00 93.81 108 ALA A N 1
ATOM 753 C CA . ALA A 1 108 ? 4.679 -3.343 -7.017 1.00 93.81 108 ALA A CA 1
ATOM 754 C C . ALA A 1 108 ? 3.238 -2.801 -7.048 1.00 93.81 108 ALA A C 1
ATOM 756 O O . ALA A 1 108 ? 3.036 -1.601 -7.263 1.00 93.81 108 ALA A O 1
ATOM 757 N N . LEU A 1 109 ? 2.239 -3.654 -6.811 1.00 97.94 109 LEU A N 1
ATOM 758 C CA . LEU A 1 109 ? 0.840 -3.243 -6.687 1.00 97.94 109 LEU A CA 1
ATOM 759 C C . LEU A 1 109 ? 0.625 -2.382 -5.439 1.00 97.94 109 LEU A C 1
ATOM 761 O O . LEU A 1 109 ? 0.059 -1.301 -5.547 1.00 97.94 109 LEU A O 1
ATOM 765 N N . TRP A 1 110 ? 1.158 -2.770 -4.282 1.00 96.62 110 TRP A N 1
ATOM 766 C CA . TRP A 1 110 ? 1.080 -1.963 -3.065 1.00 96.62 110 TRP A CA 1
ATOM 767 C C . TRP A 1 110 ? 1.676 -0.560 -3.260 1.00 96.62 110 TRP A C 1
ATOM 769 O O . TRP A 1 110 ? 1.032 0.442 -2.936 1.00 96.62 110 TRP A O 1
ATOM 779 N N . ARG A 1 111 ? 2.863 -0.459 -3.875 1.00 95.50 111 ARG A N 1
ATOM 780 C CA . ARG A 1 111 ? 3.479 0.838 -4.217 1.00 95.50 111 ARG A CA 1
ATOM 781 C C . ARG A 1 111 ? 2.597 1.664 -5.148 1.00 95.50 111 ARG A C 1
ATOM 783 O O . ARG A 1 111 ? 2.478 2.873 -4.957 1.00 95.50 111 ARG A O 1
ATOM 790 N N . ARG A 1 112 ? 1.968 1.023 -6.137 1.00 97.31 112 ARG A N 1
ATOM 791 C CA . ARG A 1 112 ? 1.034 1.682 -7.054 1.00 97.31 112 ARG A CA 1
ATOM 792 C C . ARG A 1 112 ? -0.188 2.224 -6.311 1.00 97.31 112 ARG A C 1
ATOM 794 O O . ARG A 1 112 ? -0.492 3.400 -6.470 1.00 97.31 112 ARG A O 1
ATOM 801 N N . GLY A 1 113 ? -0.833 1.408 -5.476 1.00 97.88 113 GLY A N 1
ATOM 802 C CA . GLY A 1 113 ? -2.006 1.821 -4.703 1.00 97.88 113 GLY A CA 1
ATOM 803 C C . GLY A 1 113 ? -1.700 3.010 -3.790 1.00 97.88 113 GLY A C 1
ATOM 804 O O . GLY A 1 113 ? -2.490 3.941 -3.701 1.00 97.88 113 GLY A O 1
ATOM 805 N N . ARG A 1 114 ? -0.498 3.054 -3.198 1.00 96.25 114 ARG A N 1
ATOM 806 C CA . ARG A 1 114 ? -0.037 4.201 -2.395 1.00 96.25 114 ARG A CA 1
ATOM 807 C C . ARG A 1 114 ? 0.061 5.492 -3.212 1.00 96.25 114 ARG A C 1
ATOM 809 O O . ARG A 1 114 ? -0.355 6.539 -2.730 1.00 96.25 114 ARG A O 1
ATOM 816 N N . LEU A 1 115 ? 0.589 5.422 -4.434 1.00 96.25 115 LEU A N 1
ATOM 817 C CA . LEU A 1 115 ? 0.670 6.582 -5.330 1.00 96.25 115 LEU A CA 1
ATOM 818 C C . LEU A 1 115 ? -0.719 7.036 -5.801 1.00 96.25 115 LEU A C 1
ATOM 820 O O . LEU A 1 115 ? -0.963 8.234 -5.888 1.00 96.25 115 LEU A O 1
ATOM 824 N N . GLU A 1 116 ? -1.634 6.099 -6.067 1.00 97.00 116 GLU A N 1
ATOM 825 C CA . GLU A 1 116 ? -3.039 6.401 -6.388 1.00 97.00 116 GLU A CA 1
ATOM 826 C C . GLU A 1 116 ? -3.729 7.106 -5.204 1.00 97.00 116 GLU A C 1
ATOM 828 O O . GLU A 1 116 ? -4.352 8.153 -5.382 1.00 97.00 116 GLU A O 1
ATOM 833 N N . ALA A 1 117 ? -3.542 6.611 -3.976 1.00 95.25 117 ALA A N 1
ATOM 834 C CA . ALA A 1 117 ? -4.095 7.226 -2.770 1.00 95.25 117 ALA A CA 1
ATOM 835 C C . ALA A 1 117 ? -3.587 8.665 -2.572 1.00 95.25 117 ALA A C 1
ATOM 837 O O . ALA A 1 117 ? -4.381 9.585 -2.349 1.00 95.25 117 ALA A O 1
ATOM 838 N N . GLU A 1 118 ? -2.274 8.868 -2.711 1.00 93.81 118 GLU A N 1
ATOM 839 C CA . GLU A 1 118 ? -1.632 10.181 -2.606 1.00 93.81 118 GLU A CA 1
ATOM 840 C C . GLU A 1 118 ? -2.141 11.145 -3.684 1.00 93.81 118 GLU A C 1
ATOM 842 O O . GLU A 1 118 ? -2.477 12.294 -3.390 1.00 93.81 118 GLU A O 1
ATOM 847 N N . LEU A 1 119 ? -2.301 10.671 -4.923 1.00 93.81 119 LEU A N 1
ATOM 848 C CA . LEU A 1 119 ? -2.863 11.479 -6.001 1.00 93.81 119 LEU A CA 1
ATOM 849 C C . LEU A 1 119 ? -4.281 11.961 -5.667 1.00 93.81 119 LEU A C 1
ATOM 851 O O . LEU A 1 119 ? -4.621 13.108 -5.953 1.00 93.81 119 LEU A O 1
ATOM 855 N N . GLY A 1 120 ? -5.087 11.135 -4.993 1.00 93.88 120 GLY A N 1
ATOM 856 C CA . GLY A 1 120 ? -6.419 11.527 -4.535 1.00 93.88 120 GLY A CA 1
ATOM 857 C C . GLY A 1 120 ? -6.420 12.661 -3.499 1.00 93.88 120 GLY A C 1
ATOM 858 O O . GLY A 1 120 ? -7.325 13.502 -3.503 1.00 93.88 120 GLY A O 1
ATOM 859 N N . TYR A 1 121 ? -5.390 12.754 -2.653 1.00 91.81 121 TYR A N 1
ATOM 860 C CA . TYR A 1 121 ? -5.204 13.906 -1.762 1.00 91.81 121 TYR A CA 1
ATOM 861 C C . TYR A 1 121 ? -4.787 15.163 -2.525 1.00 91.81 121 TYR A C 1
ATOM 863 O O . TYR A 1 121 ? -5.306 16.251 -2.263 1.00 91.81 121 TYR A O 1
ATOM 871 N N . ARG A 1 122 ? -3.864 15.011 -3.479 1.00 92.81 122 ARG A N 1
ATOM 872 C CA . ARG A 1 122 ? -3.280 16.113 -4.260 1.00 92.81 122 ARG A CA 1
ATOM 873 C C . ARG A 1 122 ? -4.241 16.691 -5.290 1.00 92.81 122 ARG A C 1
ATOM 875 O O . ARG A 1 122 ? -4.145 17.871 -5.619 1.00 92.81 122 ARG A O 1
ATOM 882 N N . GLU A 1 123 ? -5.168 15.878 -5.786 1.00 93.19 123 GLU A N 1
ATOM 883 C CA . GLU A 1 123 ? -6.108 16.243 -6.841 1.00 93.19 123 GLU A CA 1
ATOM 884 C C . GLU A 1 123 ? -7.561 16.149 -6.358 1.00 93.19 123 GLU A C 1
ATOM 886 O O . GLU A 1 123 ? -8.252 15.170 -6.648 1.00 93.19 123 GLU A O 1
ATOM 891 N N . PRO A 1 124 ? -8.091 17.189 -5.683 1.00 91.75 124 PRO A N 1
ATOM 892 C CA . PRO A 1 124 ? -9.442 17.165 -5.120 1.00 91.75 124 PRO A CA 1
ATOM 893 C C . PRO A 1 124 ? -10.538 16.806 -6.130 1.00 91.75 124 PRO A C 1
ATOM 895 O O . PRO A 1 124 ? -11.490 16.115 -5.781 1.00 91.75 124 PRO A O 1
ATOM 898 N N . LEU A 1 125 ? -10.382 17.225 -7.392 1.00 93.88 125 LEU A N 1
ATOM 899 C CA . LEU A 1 125 ? -11.333 16.933 -8.472 1.00 93.88 125 LEU A CA 1
ATOM 900 C C . LEU A 1 125 ? -11.370 15.449 -8.870 1.00 93.88 125 LEU A C 1
ATOM 902 O O . LEU A 1 125 ? -12.356 15.002 -9.448 1.00 93.88 125 LEU A O 1
ATOM 906 N N . ARG A 1 126 ? -10.304 14.690 -8.589 1.00 92.81 126 ARG A N 1
ATOM 907 C CA . ARG A 1 126 ? -10.185 13.259 -8.910 1.00 92.81 126 ARG A CA 1
ATOM 908 C C . ARG A 1 126 ? -10.150 12.361 -7.682 1.00 92.81 126 ARG A C 1
ATOM 910 O O . ARG A 1 126 ? -10.164 11.147 -7.840 1.00 92.81 126 ARG A O 1
ATOM 917 N N . ARG A 1 127 ? -10.179 12.938 -6.480 1.00 93.50 127 ARG A N 1
ATOM 918 C CA . ARG A 1 127 ? -10.077 12.247 -5.190 1.00 93.50 127 ARG A CA 1
ATOM 919 C C . ARG A 1 127 ? -10.814 10.915 -5.142 1.00 93.50 127 ARG A C 1
ATOM 921 O O . ARG A 1 127 ? -10.177 9.892 -4.953 1.00 93.50 127 ARG A O 1
ATOM 928 N N . ARG A 1 128 ? -12.133 10.928 -5.366 1.00 94.06 128 ARG A N 1
ATOM 929 C CA . ARG A 1 128 ? -12.975 9.718 -5.337 1.00 94.06 128 ARG A CA 1
ATOM 930 C C . ARG A 1 128 ? -12.464 8.643 -6.298 1.00 94.06 128 ARG A C 1
ATOM 932 O O . ARG A 1 128 ? -12.299 7.497 -5.913 1.00 94.06 128 ARG A O 1
ATOM 939 N N . VAL A 1 129 ? -12.152 9.038 -7.528 1.00 95.75 129 VAL A N 1
ATOM 940 C CA . VAL A 1 129 ? -11.685 8.125 -8.575 1.00 95.75 129 VAL A CA 1
ATOM 941 C C . VAL A 1 129 ? -10.328 7.511 -8.232 1.00 95.75 129 VAL A C 1
ATOM 943 O O . VAL A 1 129 ? -10.126 6.324 -8.483 1.00 95.75 129 VAL A O 1
ATOM 946 N N . GLU A 1 130 ? -9.394 8.294 -7.692 1.00 95.81 130 GLU A N 1
ATOM 947 C CA . GLU A 1 130 ? -8.055 7.796 -7.353 1.00 95.81 130 GLU A CA 1
ATOM 948 C C . GLU A 1 130 ? -8.062 6.949 -6.073 1.00 95.81 130 GLU A C 1
ATOM 950 O O . GLU A 1 130 ? -7.401 5.916 -6.015 1.00 95.81 130 GLU A O 1
ATOM 955 N N . TRP A 1 131 ? -8.878 7.313 -5.084 1.00 95.62 131 TRP A N 1
ATOM 956 C CA . TRP A 1 131 ? -9.078 6.536 -3.860 1.00 95.62 131 TRP A CA 1
ATOM 957 C C . TRP A 1 131 ? -9.711 5.168 -4.122 1.00 95.62 131 TRP A C 1
ATOM 959 O O . TRP A 1 131 ? -9.184 4.145 -3.682 1.00 95.62 131 TRP A O 1
ATOM 969 N N . GLU A 1 132 ? -10.742 5.115 -4.965 1.00 96.44 132 GLU A N 1
ATOM 970 C CA . GLU A 1 132 ? -11.320 3.845 -5.404 1.00 96.44 132 GLU A CA 1
ATOM 971 C C . GLU A 1 132 ? -10.318 2.984 -6.193 1.00 96.44 132 GLU A C 1
ATOM 973 O O . GLU A 1 132 ? -10.353 1.753 -6.120 1.00 96.44 132 GLU A O 1
ATOM 978 N N . ARG A 1 133 ? -9.430 3.600 -6.992 1.00 97.56 133 ARG A N 1
ATOM 979 C CA . ARG A 1 133 ? -8.352 2.862 -7.677 1.00 97.56 133 ARG A CA 1
ATOM 980 C C . ARG A 1 133 ? -7.362 2.295 -6.676 1.00 97.56 133 ARG A C 1
ATOM 982 O O . ARG A 1 133 ? -7.066 1.110 -6.783 1.00 97.56 133 ARG A O 1
ATOM 989 N N . ALA A 1 134 ? -6.927 3.093 -5.704 1.00 98.38 134 ALA A N 1
ATOM 990 C CA . ALA A 1 134 ? -6.007 2.652 -4.668 1.00 98.38 134 ALA A CA 1
ATOM 991 C C . ALA A 1 134 ? -6.549 1.423 -3.929 1.00 98.38 134 ALA A C 1
ATOM 993 O O . ALA A 1 134 ? -5.839 0.425 -3.807 1.00 98.38 134 ALA A O 1
ATOM 994 N N . LEU A 1 135 ? -7.826 1.453 -3.521 1.00 98.38 135 LEU A N 1
ATOM 995 C CA . LEU A 1 135 ? -8.467 0.328 -2.839 1.00 98.38 135 LEU A CA 1
ATOM 996 C C . LEU A 1 135 ? -8.461 -0.940 -3.702 1.00 98.38 135 LEU A C 1
ATOM 998 O O . LEU A 1 135 ? -8.042 -1.996 -3.229 1.00 98.38 135 LEU A O 1
ATOM 1002 N N . ARG A 1 136 ? -8.856 -0.829 -4.978 1.00 98.56 136 ARG A N 1
ATOM 1003 C CA . ARG A 1 136 ? -8.815 -1.954 -5.929 1.00 98.56 136 ARG A CA 1
ATOM 1004 C C . ARG A 1 136 ? -7.396 -2.483 -6.128 1.00 98.56 136 ARG A C 1
ATOM 1006 O O . ARG A 1 136 ? -7.178 -3.687 -6.109 1.00 98.56 136 ARG A O 1
ATOM 1013 N N . THR A 1 137 ? -6.411 -1.602 -6.261 1.00 98.69 137 THR A N 1
ATOM 1014 C CA . THR A 1 137 ? -5.009 -1.999 -6.422 1.00 98.69 137 THR A CA 1
ATOM 1015 C C . THR A 1 137 ? -4.473 -2.720 -5.177 1.00 98.69 137 THR A C 1
ATOM 1017 O O . THR A 1 137 ? -3.706 -3.676 -5.302 1.00 98.69 137 THR A O 1
ATOM 1020 N N . TYR A 1 138 ? -4.883 -2.316 -3.971 1.00 98.75 138 TYR A N 1
ATOM 1021 C CA . TYR A 1 138 ? -4.550 -3.054 -2.750 1.00 98.75 138 TYR A CA 1
ATOM 1022 C C . TYR A 1 138 ? -5.241 -4.416 -2.685 1.00 98.75 138 TYR A C 1
ATOM 1024 O O . TYR A 1 138 ? -4.618 -5.382 -2.250 1.00 98.75 138 TYR A O 1
ATOM 1032 N N . GLN A 1 139 ? -6.488 -4.521 -3.149 1.00 98.69 139 GLN A N 1
ATOM 1033 C CA . GLN A 1 139 ? -7.194 -5.800 -3.259 1.00 98.69 139 GLN A CA 1
ATOM 1034 C C . GLN A 1 139 ? -6.466 -6.760 -4.208 1.00 98.69 139 GLN A C 1
ATOM 1036 O O . GLN A 1 139 ? -6.157 -7.875 -3.791 1.00 98.69 139 GLN A O 1
ATOM 1041 N N . ASP A 1 140 ? -6.069 -6.303 -5.402 1.00 98.50 140 ASP A N 1
ATOM 1042 C CA . ASP A 1 140 ? -5.232 -7.075 -6.335 1.00 98.50 140 ASP A CA 1
ATOM 1043 C C . ASP A 1 140 ? -3.937 -7.575 -5.659 1.00 98.50 140 ASP A C 1
ATOM 1045 O O . ASP A 1 140 ? -3.482 -8.695 -5.892 1.00 98.50 140 ASP A O 1
ATOM 1049 N N . ALA A 1 141 ? -3.310 -6.746 -4.817 1.00 98.00 141 ALA A N 1
ATOM 1050 C CA . ALA A 1 141 ? -2.098 -7.128 -4.097 1.00 98.00 141 ALA A CA 1
ATOM 1051 C C . ALA A 1 141 ? -2.376 -8.180 -3.002 1.00 98.00 141 ALA A C 1
ATOM 1053 O O . ALA A 1 141 ? -1.582 -9.107 -2.815 1.00 98.00 141 ALA A O 1
ATOM 1054 N N . LEU A 1 142 ? -3.518 -8.086 -2.312 1.00 98.00 142 LEU A N 1
ATOM 1055 C CA . LEU A 1 142 ? -3.962 -9.068 -1.316 1.00 98.00 142 LEU A CA 1
ATOM 1056 C C . LEU A 1 142 ? -4.375 -10.404 -1.941 1.00 98.00 142 LEU A C 1
ATOM 1058 O O . LEU A 1 142 ? -4.234 -11.432 -1.288 1.00 98.00 142 LEU A O 1
ATOM 1062 N N . GLU A 1 143 ? -4.827 -10.444 -3.193 1.00 98.19 143 GLU A N 1
ATOM 1063 C CA . GLU A 1 143 ? -5.036 -11.720 -3.895 1.00 98.19 143 GLU A CA 1
ATOM 1064 C C . GLU A 1 143 ? -3.721 -12.493 -4.075 1.00 98.19 143 GLU A C 1
ATOM 1066 O O . GLU A 1 143 ? -3.693 -13.729 -4.065 1.00 98.19 143 GLU A O 1
ATOM 1071 N N . LEU A 1 144 ? -2.609 -11.769 -4.221 1.00 93.94 144 LEU A N 1
ATOM 1072 C CA . LEU A 1 144 ? -1.283 -12.354 -4.372 1.00 93.94 144 LEU A CA 1
ATOM 1073 C C . LEU A 1 144 ? -0.693 -12.782 -3.030 1.00 93.94 144 LEU A C 1
ATOM 1075 O O . LEU A 1 144 ? -0.180 -13.905 -2.952 1.00 93.94 144 LEU A O 1
ATOM 1079 N N . VAL A 1 145 ? -0.803 -11.922 -2.009 1.00 92.62 145 VAL A N 1
ATOM 1080 C CA . VAL A 1 145 ? -0.248 -12.114 -0.658 1.00 92.62 145 VAL A CA 1
ATOM 1081 C C . VAL A 1 145 ? -1.309 -11.765 0.411 1.00 92.62 145 VAL A C 1
ATOM 1083 O O . VAL A 1 145 ? -1.294 -10.668 0.976 1.00 92.62 145 VAL A O 1
ATOM 1086 N N . PRO A 1 146 ? -2.235 -12.694 0.733 1.00 94.56 146 PRO A N 1
ATOM 1087 C CA . PRO A 1 146 ? -3.452 -12.396 1.509 1.00 94.56 146 PRO A CA 1
ATOM 1088 C C . PRO A 1 146 ? -3.244 -11.980 2.962 1.00 94.56 146 PRO A C 1
ATOM 1090 O O . PRO A 1 146 ? -4.155 -11.424 3.578 1.00 94.56 146 PRO A O 1
ATOM 1093 N N . LEU A 1 147 ? -2.076 -12.287 3.517 1.00 91.38 147 LEU A N 1
ATOM 1094 C CA . LEU A 1 147 ? -1.748 -12.036 4.915 1.00 91.38 147 LEU A CA 1
ATOM 1095 C C . LEU A 1 147 ? -0.773 -10.866 5.081 1.00 91.38 147 LEU A C 1
ATOM 1097 O O . LEU A 1 147 ? -0.351 -10.586 6.192 1.00 91.38 147 LEU A O 1
ATOM 1101 N N . SER A 1 148 ? -0.398 -10.143 4.022 1.00 93.00 148 SER A N 1
ATOM 1102 C CA . SER A 1 148 ? 0.531 -9.018 4.182 1.00 93.00 148 SER A CA 1
ATOM 1103 C C . SER A 1 148 ? -0.068 -7.926 5.076 1.00 93.00 148 SER A C 1
ATOM 1105 O O . SER A 1 148 ? -0.963 -7.192 4.655 1.00 93.00 148 SER A O 1
ATOM 1107 N N . VAL A 1 149 ? 0.448 -7.795 6.305 1.00 92.12 149 VAL A N 1
ATOM 1108 C CA . VAL A 1 149 ? -0.021 -6.809 7.298 1.00 92.12 149 VAL A CA 1
ATOM 1109 C C . VAL A 1 149 ? 0.071 -5.399 6.724 1.00 92.12 149 VAL A C 1
ATOM 1111 O O . VAL A 1 149 ? -0.869 -4.621 6.837 1.00 92.12 149 VAL A O 1
ATOM 1114 N N . THR A 1 150 ? 1.163 -5.081 6.029 1.00 94.81 150 THR A N 1
ATOM 1115 C CA . THR A 1 150 ? 1.369 -3.776 5.390 1.00 94.81 150 THR A CA 1
ATOM 1116 C C . THR A 1 150 ? 0.284 -3.447 4.364 1.00 94.81 150 THR A C 1
ATOM 1118 O O . THR A 1 150 ? -0.198 -2.314 4.323 1.00 94.81 150 THR A O 1
ATOM 1121 N N . ILE A 1 151 ? -0.126 -4.422 3.548 1.00 96.00 151 ILE A N 1
ATOM 1122 C CA . ILE A 1 151 ? -1.156 -4.214 2.523 1.00 96.00 151 ILE A CA 1
ATOM 1123 C C . ILE A 1 151 ? -2.549 -4.179 3.162 1.00 96.00 151 ILE A C 1
ATOM 1125 O O . ILE A 1 151 ? -3.355 -3.329 2.794 1.00 96.00 151 ILE A O 1
ATOM 1129 N N . LEU A 1 152 ? -2.816 -5.032 4.156 1.00 97.75 152 LEU A N 1
ATOM 1130 C CA . LEU A 1 152 ? -4.067 -5.014 4.922 1.00 97.75 152 LEU A CA 1
ATOM 1131 C C . LEU A 1 152 ? -4.278 -3.660 5.614 1.00 97.75 152 LEU A C 1
ATOM 1133 O O . LEU A 1 152 ? -5.358 -3.086 5.519 1.0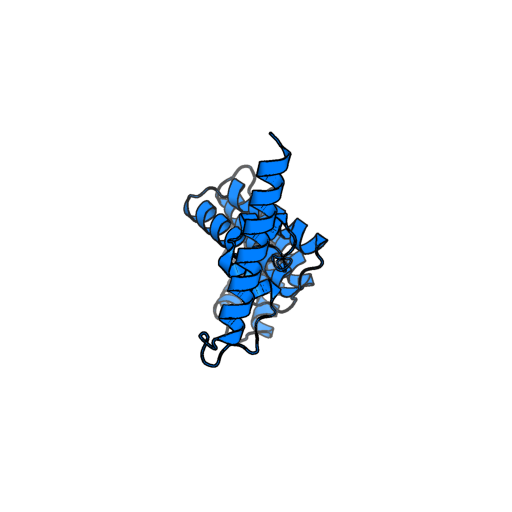0 97.75 152 LEU A O 1
ATOM 1137 N N . LEU A 1 153 ? -3.233 -3.098 6.231 1.00 97.44 153 LEU A N 1
ATOM 1138 C CA . LEU A 1 153 ? -3.273 -1.756 6.817 1.00 97.44 153 LEU A CA 1
ATOM 1139 C C . LEU A 1 153 ? -3.563 -0.678 5.768 1.00 97.44 153 LEU A C 1
ATOM 1141 O O . LEU A 1 153 ? -4.370 0.218 6.012 1.00 97.44 153 LEU A O 1
ATOM 1145 N N . ALA A 1 154 ? -2.916 -0.751 4.603 1.00 97.69 154 ALA A N 1
ATOM 1146 C CA . ALA A 1 154 ? -3.131 0.209 3.524 1.00 97.69 154 ALA A CA 1
ATOM 1147 C C . ALA A 1 154 ? -4.569 0.144 2.979 1.00 97.69 154 ALA A C 1
ATOM 1149 O O . ALA A 1 154 ? -5.215 1.181 2.846 1.00 97.69 154 ALA A O 1
ATOM 1150 N N . ALA A 1 155 ? -5.098 -1.062 2.754 1.00 98.38 155 ALA A N 1
ATOM 1151 C CA . ALA A 1 155 ? -6.477 -1.279 2.324 1.00 98.38 155 ALA A CA 1
ATOM 1152 C C . ALA A 1 155 ? -7.496 -0.805 3.374 1.00 98.38 155 ALA A C 1
ATOM 1154 O O . ALA A 1 155 ? -8.466 -0.137 3.024 1.00 98.38 155 ALA A O 1
ATOM 1155 N N . GLY A 1 156 ? -7.255 -1.090 4.660 1.00 97.75 156 GLY A N 1
ATOM 1156 C CA . GLY A 1 156 ? -8.102 -0.631 5.763 1.00 97.75 156 GLY A CA 1
ATOM 1157 C C . GLY A 1 156 ? -8.151 0.892 5.872 1.00 97.75 156 GLY A C 1
ATOM 1158 O O . GLY A 1 156 ? -9.230 1.478 5.940 1.00 97.75 156 GLY A O 1
ATOM 1159 N N . ASN A 1 157 ? -6.992 1.552 5.802 1.00 96.31 157 ASN A N 1
ATOM 1160 C CA . ASN A 1 157 ? -6.918 3.013 5.789 1.00 96.31 157 ASN A CA 1
ATOM 1161 C C . ASN A 1 157 ? -7.634 3.602 4.569 1.00 96.31 157 ASN A C 1
ATOM 1163 O O . ASN A 1 157 ? -8.362 4.581 4.699 1.00 96.31 157 ASN A O 1
ATOM 1167 N N . GLN A 1 158 ? -7.462 2.995 3.395 1.00 97.00 158 GLN A N 1
ATOM 1168 C CA . GLN A 1 158 ? -8.117 3.459 2.179 1.00 97.00 158 GLN A CA 1
ATOM 1169 C C . GLN A 1 158 ? -9.645 3.324 2.263 1.00 97.00 158 GLN A C 1
ATOM 1171 O O . GLN A 1 158 ? -10.360 4.258 1.912 1.00 97.00 158 GLN A O 1
ATOM 1176 N N . ALA A 1 159 ? -10.147 2.218 2.816 1.00 96.44 159 ALA A N 1
ATOM 1177 C CA . ALA A 1 159 ? -11.575 2.024 3.051 1.00 96.44 159 ALA A CA 1
ATOM 1178 C C . ALA A 1 159 ? -12.159 3.065 4.030 1.00 96.44 159 ALA A C 1
ATOM 1180 O O . ALA A 1 159 ? -13.267 3.553 3.807 1.00 96.44 159 ALA A O 1
ATOM 1181 N N . LEU A 1 160 ? -11.406 3.487 5.061 1.00 94.81 160 LEU A N 1
ATOM 1182 C CA . LEU A 1 160 ? -11.820 4.600 5.932 1.00 94.81 160 LEU A CA 1
ATOM 1183 C C . LEU A 1 160 ? -11.969 5.919 5.165 1.00 94.81 160 LEU A C 1
ATOM 1185 O O . LEU A 1 160 ? -12.940 6.641 5.393 1.00 94.81 160 LEU A O 1
ATOM 1189 N N . LEU A 1 161 ? -11.042 6.219 4.250 1.00 91.75 161 LEU A N 1
ATOM 1190 C CA . LEU A 1 161 ? -11.104 7.423 3.411 1.00 91.75 161 LEU A CA 1
ATOM 1191 C C . LEU A 1 161 ? -12.303 7.405 2.463 1.00 91.75 161 LEU A C 1
ATOM 1193 O O . LEU A 1 161 ? -12.922 8.444 2.227 1.00 91.75 161 LEU A O 1
ATOM 1197 N N . ASP A 1 162 ? -12.664 6.224 1.968 1.00 89.69 162 ASP A N 1
ATOM 1198 C CA . ASP A 1 162 ? -13.858 6.037 1.147 1.00 89.69 162 ASP A CA 1
ATOM 1199 C C . ASP A 1 162 ? -15.162 6.094 1.963 1.00 89.69 162 ASP A C 1
ATOM 1201 O O . ASP A 1 162 ? -16.237 6.318 1.396 1.00 89.69 162 ASP A O 1
ATOM 1205 N N . GLY A 1 163 ? -15.061 6.003 3.294 1.00 90.94 163 GLY A N 1
ATOM 1206 C CA . GLY A 1 163 ? -16.170 6.043 4.248 1.00 90.94 163 GLY A CA 1
ATOM 1207 C C . GLY A 1 163 ? -16.741 4.665 4.596 1.00 90.94 163 GLY A C 1
ATOM 1208 O O . GLY A 1 163 ? -17.685 4.579 5.385 1.00 90.94 163 GLY A O 1
ATOM 1209 N N . ASP A 1 164 ? -16.170 3.587 4.056 1.00 94.94 164 ASP A N 1
ATOM 1210 C CA . ASP A 1 164 ? -16.596 2.214 4.320 1.00 94.94 164 ASP A CA 1
ATOM 1211 C C . ASP A 1 164 ? -15.899 1.656 5.568 1.00 94.94 164 ASP A C 1
ATOM 1213 O O . ASP A 1 164 ? -14.884 0.955 5.526 1.00 94.94 164 ASP A O 1
ATOM 1217 N N . ARG A 1 165 ? -16.467 1.999 6.724 1.00 95.12 165 ARG A N 1
ATOM 1218 C CA . ARG A 1 165 ? -15.956 1.572 8.033 1.00 95.12 165 ARG A CA 1
ATOM 1219 C C . ARG A 1 165 ? -16.060 0.066 8.252 1.00 95.12 165 ARG A C 1
ATOM 1221 O O . ARG A 1 165 ? -15.213 -0.493 8.943 1.00 95.12 165 ARG A O 1
ATOM 1228 N N . ALA A 1 166 ? -17.079 -0.580 7.687 1.00 96.75 166 ALA A N 1
ATOM 1229 C CA . ALA A 1 166 ? -17.267 -2.018 7.836 1.00 96.75 166 ALA A CA 1
ATOM 1230 C C . ALA A 1 166 ? -16.154 -2.771 7.101 1.00 96.75 166 ALA A C 1
ATOM 1232 O O . ALA A 1 166 ? -15.489 -3.622 7.690 1.00 96.75 166 ALA A O 1
ATOM 1233 N N . LEU A 1 167 ? -15.881 -2.381 5.853 1.00 97.06 167 LEU A N 1
ATOM 1234 C CA . LEU A 1 167 ? -14.780 -2.942 5.080 1.00 97.06 167 LEU A CA 1
ATOM 1235 C C . LEU A 1 167 ? -13.418 -2.642 5.720 1.00 97.06 167 LEU A C 1
ATOM 1237 O O . LEU A 1 167 ? -12.557 -3.522 5.784 1.00 97.06 167 LEU A O 1
ATOM 1241 N N . ALA A 1 168 ? -13.226 -1.424 6.235 1.00 97.94 168 ALA A N 1
ATOM 1242 C CA . ALA A 1 168 ? -12.011 -1.068 6.958 1.00 97.94 168 ALA A CA 1
ATOM 1243 C C . ALA A 1 168 ? -11.779 -1.973 8.177 1.00 97.94 168 ALA A C 1
ATOM 1245 O O . ALA A 1 168 ? -10.679 -2.507 8.335 1.00 97.94 168 ALA A O 1
ATOM 1246 N N . ALA A 1 169 ? -12.811 -2.185 9.004 1.00 98.06 169 ALA A N 1
ATOM 1247 C CA . ALA A 1 169 ? -12.741 -3.068 10.165 1.00 98.06 169 ALA A CA 1
ATOM 1248 C C . ALA A 1 169 ? -12.319 -4.486 9.761 1.00 98.06 169 ALA A C 1
ATOM 1250 O O . ALA A 1 169 ? -11.385 -5.016 10.352 1.00 98.06 169 ALA A O 1
ATOM 1251 N N . THR A 1 170 ? -12.891 -5.044 8.687 1.00 98.31 170 THR A N 1
ATOM 1252 C CA . THR A 1 170 ? -12.504 -6.371 8.179 1.00 98.31 170 THR A CA 1
ATOM 1253 C C . THR A 1 170 ? -11.018 -6.462 7.811 1.00 98.31 170 THR A C 1
ATOM 1255 O O . THR A 1 170 ? -10.365 -7.463 8.112 1.00 98.31 170 THR A O 1
ATOM 1258 N N . TYR A 1 171 ? -10.441 -5.442 7.166 1.00 98.44 171 TYR A N 1
ATOM 1259 C CA . TYR A 1 171 ? -9.006 -5.458 6.858 1.00 98.44 171 TYR A CA 1
ATOM 1260 C C . TYR A 1 171 ? -8.134 -5.329 8.108 1.00 98.44 171 TYR A C 1
ATOM 1262 O O . TYR A 1 171 ? -7.117 -6.019 8.212 1.00 98.44 171 TYR A O 1
ATOM 1270 N N . PHE A 1 172 ? -8.519 -4.472 9.057 1.00 98.38 172 PHE A N 1
ATOM 1271 C CA . PHE A 1 172 ? -7.765 -4.302 10.295 1.00 98.38 172 PHE A CA 1
ATOM 1272 C C . PHE A 1 172 ? -7.859 -5.520 11.215 1.00 98.38 172 PHE A C 1
ATOM 1274 O O . PHE A 1 172 ? -6.846 -5.898 11.793 1.00 98.38 172 PHE A O 1
ATOM 1281 N N . GLU A 1 173 ? -9.014 -6.179 11.300 1.00 98.44 173 GLU A N 1
ATOM 1282 C CA . GLU A 1 173 ? -9.187 -7.451 12.015 1.00 98.44 173 GLU A CA 1
ATOM 1283 C C . GLU A 1 173 ? -8.232 -8.506 11.466 1.00 98.44 173 GLU A C 1
ATOM 1285 O O . GLU A 1 173 ? -7.422 -9.039 12.216 1.00 98.44 173 GLU A O 1
ATOM 1290 N N . ARG A 1 174 ? -8.208 -8.702 10.142 1.00 98.25 174 ARG A N 1
ATOM 1291 C CA . ARG A 1 174 ? -7.253 -9.614 9.491 1.00 98.25 174 ARG A CA 1
ATOM 1292 C C . ARG A 1 174 ? -5.792 -9.242 9.760 1.00 98.25 174 ARG A C 1
ATOM 1294 O O . ARG A 1 174 ? -4.942 -10.122 9.886 1.00 98.25 174 ARG A O 1
ATOM 1301 N N . ALA A 1 175 ? -5.475 -7.948 9.826 1.00 96.75 175 ALA A N 1
ATOM 1302 C CA . ALA A 1 175 ? -4.129 -7.486 10.158 1.00 96.75 175 ALA A CA 1
ATOM 1303 C C . ALA A 1 175 ? -3.757 -7.802 11.618 1.00 96.75 175 ALA A C 1
ATOM 1305 O O . ALA A 1 175 ? -2.629 -8.222 11.863 1.00 96.75 175 ALA A O 1
ATOM 1306 N N . VAL A 1 176 ? -4.693 -7.644 12.564 1.00 97.44 176 VAL A N 1
ATOM 1307 C CA . VAL A 1 176 ? -4.520 -8.020 13.980 1.00 97.44 176 VAL A CA 1
ATOM 1308 C C . VAL A 1 176 ? -4.431 -9.537 14.147 1.00 97.44 176 VAL A C 1
ATOM 1310 O O . VAL A 1 176 ? -3.631 -10.009 14.944 1.00 97.44 176 VAL A O 1
ATOM 1313 N N . GLU A 1 177 ? -5.220 -10.311 13.406 1.00 96.31 177 GLU A N 1
ATOM 1314 C CA . GLU A 1 177 ? -5.167 -11.776 13.439 1.00 96.31 177 GLU A CA 1
ATOM 1315 C C . GLU A 1 177 ? -3.806 -12.301 12.978 1.00 96.31 177 GLU A C 1
ATOM 1317 O O . GLU A 1 177 ? -3.270 -13.226 13.588 1.00 96.31 177 GLU A O 1
ATOM 1322 N N . ASN A 1 178 ? -3.229 -11.705 11.928 1.00 91.06 178 ASN A N 1
ATOM 1323 C CA . ASN A 1 178 ? -1.913 -12.114 11.444 1.00 91.06 178 ASN A CA 1
ATOM 1324 C C . ASN A 1 178 ? -0.758 -11.581 12.311 1.00 91.06 178 ASN A C 1
ATOM 1326 O O . ASN A 1 178 ? 0.207 -12.299 12.562 1.00 91.06 178 ASN A O 1
ATOM 1330 N N . ASP A 1 179 ? -0.845 -10.335 12.783 1.00 92.12 179 ASP A N 1
ATOM 1331 C CA . ASP A 1 179 ? 0.113 -9.761 13.730 1.00 92.12 179 ASP A CA 1
ATOM 1332 C C . ASP A 1 179 ? -0.611 -9.080 14.905 1.00 92.12 179 ASP A C 1
ATOM 1334 O O . ASP A 1 179 ? -0.884 -7.871 14.869 1.00 92.12 179 ASP A O 1
ATOM 1338 N N . PRO A 1 180 ? -0.856 -9.824 16.000 1.00 94.19 180 PRO A N 1
ATOM 1339 C CA . PRO A 1 180 ? -1.505 -9.280 17.192 1.00 94.19 180 PRO A CA 1
ATOM 1340 C C . PRO A 1 180 ? -0.718 -8.147 17.863 1.00 94.19 180 PRO A C 1
ATOM 1342 O O . PRO A 1 180 ? -1.284 -7.334 18.604 1.00 94.19 180 PRO A O 1
ATOM 1345 N N . SER A 1 181 ? 0.596 -8.069 17.622 1.00 93.31 181 SER A N 1
ATOM 1346 C CA . SER A 1 181 ? 1.454 -7.038 18.204 1.00 93.31 181 SER A CA 1
ATOM 1347 C C . SER A 1 181 ? 1.320 -5.691 17.486 1.00 93.31 181 SER A C 1
ATOM 1349 O O . SER A 1 181 ? 1.566 -4.649 18.106 1.00 93.31 181 SER A O 1
ATOM 1351 N N . SER A 1 182 ? 0.822 -5.687 16.242 1.00 92.69 182 SER A N 1
ATOM 1352 C CA . SER A 1 182 ? 0.676 -4.500 15.398 1.00 92.69 182 SER A CA 1
ATOM 1353 C C . SER A 1 182 ? -0.206 -3.431 16.045 1.00 92.69 182 SER A C 1
ATOM 1355 O O . SER A 1 182 ? -1.439 -3.489 16.046 1.00 92.69 182 SER A O 1
ATOM 1357 N N . ALA A 1 183 ? 0.441 -2.400 16.593 1.00 95.31 183 ALA A N 1
ATOM 1358 C CA . ALA A 1 183 ? -0.248 -1.251 17.170 1.00 95.31 183 ALA A CA 1
ATOM 1359 C C . ALA A 1 183 ? -1.065 -0.495 16.111 1.00 95.31 183 ALA A C 1
ATOM 1361 O O . ALA A 1 183 ? -2.178 -0.063 16.395 1.00 95.31 183 ALA A O 1
ATOM 1362 N N . ALA A 1 184 ? -0.545 -0.400 14.882 1.00 93.44 184 ALA A N 1
ATOM 1363 C CA . ALA A 1 184 ? -1.227 0.252 13.768 1.00 93.44 184 ALA A CA 1
ATOM 1364 C C . ALA A 1 184 ? -2.528 -0.468 13.382 1.00 93.44 184 ALA A C 1
ATOM 1366 O O . ALA A 1 184 ? -3.523 0.192 13.095 1.00 93.44 184 ALA A O 1
ATOM 1367 N N . ALA A 1 185 ? -2.545 -1.806 13.413 1.00 93.31 185 ALA A N 1
ATOM 1368 C CA . ALA A 1 185 ? -3.746 -2.579 13.100 1.00 93.31 185 ALA A CA 1
ATOM 1369 C C . ALA A 1 185 ? -4.826 -2.396 14.171 1.00 93.31 185 ALA A C 1
ATOM 1371 O O . ALA A 1 185 ? -5.985 -2.150 13.844 1.00 93.31 185 ALA A O 1
ATOM 1372 N N . ARG A 1 186 ? -4.436 -2.426 15.452 1.00 97.44 186 ARG A N 1
ATOM 1373 C CA . ARG A 1 186 ? -5.356 -2.189 16.575 1.00 97.44 186 ARG A CA 1
ATOM 1374 C C . ARG A 1 186 ? -5.920 -0.765 16.580 1.00 97.44 186 ARG A C 1
ATOM 1376 O O . ARG A 1 186 ? -7.115 -0.593 16.800 1.00 97.44 186 ARG A O 1
ATOM 1383 N N . ASP A 1 187 ? -5.087 0.238 16.308 1.00 96.38 187 ASP A N 1
ATOM 1384 C CA . ASP A 1 187 ? -5.520 1.636 16.180 1.00 96.38 187 ASP A CA 1
ATOM 1385 C C . ASP A 1 187 ? -6.467 1.830 14.983 1.00 96.38 187 ASP A C 1
ATOM 1387 O O . ASP A 1 187 ? -7.528 2.439 15.113 1.00 96.38 187 ASP A O 1
ATOM 1391 N N . GLY A 1 188 ? -6.141 1.243 13.827 1.00 94.75 188 GLY A N 1
ATOM 1392 C CA . GLY A 1 188 ? -7.014 1.245 12.652 1.00 94.75 188 GLY A CA 1
ATOM 1393 C C . GLY A 1 188 ? -8.375 0.595 12.918 1.00 94.75 188 GLY A C 1
ATOM 1394 O O . GLY A 1 188 ? -9.412 1.167 12.577 1.00 94.75 188 GLY A O 1
ATOM 1395 N N . LEU A 1 189 ? -8.392 -0.555 13.599 1.00 96.88 189 LEU A N 1
ATOM 1396 C CA . LEU A 1 189 ? -9.630 -1.230 13.989 1.00 96.88 189 LEU A CA 1
ATOM 1397 C C . LEU A 1 189 ? -10.468 -0.365 14.936 1.00 96.88 189 LEU A C 1
ATOM 1399 O O . LEU A 1 189 ? -11.669 -0.195 14.725 1.00 96.88 189 LEU A O 1
ATOM 1403 N N . HIS A 1 190 ? -9.831 0.238 15.941 1.00 96.19 190 HIS A N 1
ATOM 1404 C CA . HIS A 1 190 ? -10.501 1.151 16.862 1.00 96.19 190 HIS A CA 1
ATOM 1405 C C . HIS A 1 190 ? -11.135 2.342 16.128 1.00 96.19 190 HIS A C 1
ATOM 1407 O O . HIS A 1 190 ? -12.296 2.677 16.373 1.00 96.19 190 HIS A O 1
ATOM 1413 N N . LYS A 1 191 ? -10.409 2.951 15.185 1.00 95.06 191 LYS A N 1
ATOM 1414 C CA . LYS A 1 191 ? -10.909 4.030 14.319 1.00 95.06 191 LYS A CA 1
ATOM 1415 C C . LYS A 1 191 ? -12.128 3.597 13.507 1.00 95.06 191 LYS A C 1
ATOM 1417 O O . LYS A 1 191 ? -13.152 4.279 13.525 1.00 95.06 191 LYS A O 1
ATOM 1422 N N . ALA A 1 192 ? -12.058 2.428 12.871 1.00 95.31 192 ALA A N 1
ATOM 1423 C CA . ALA A 1 192 ? -13.167 1.877 12.098 1.00 95.31 192 ALA A CA 1
ATOM 1424 C C . ALA A 1 192 ? -14.424 1.644 12.954 1.00 95.31 192 ALA A C 1
ATOM 1426 O O . ALA A 1 192 ? -15.523 2.019 12.547 1.00 95.31 192 ALA A O 1
ATOM 1427 N N . GLN A 1 193 ? -14.262 1.106 14.166 1.00 93.94 193 GLN A N 1
ATOM 1428 C CA . GLN A 1 193 ? -15.369 0.799 15.078 1.00 93.94 193 GLN A CA 1
ATOM 1429 C C . GLN A 1 193 ? -15.995 2.043 15.720 1.00 93.94 193 GLN A C 1
ATOM 1431 O O . GLN A 1 193 ? -17.212 2.123 15.873 1.00 93.94 193 GLN A O 1
ATOM 1436 N N . THR A 1 194 ? -15.178 3.026 16.099 1.00 92.69 194 THR A N 1
ATOM 1437 C CA . THR A 1 194 ? -15.648 4.254 16.766 1.00 92.69 194 THR A CA 1
ATOM 1438 C C . THR A 1 194 ? -16.076 5.344 15.789 1.00 92.69 194 THR A C 1
ATOM 1440 O O . THR A 1 194 ? -16.693 6.333 16.183 1.00 92.69 194 THR A O 1
ATOM 1443 N N . GLY A 1 195 ? -15.751 5.181 14.506 1.00 83.12 195 GLY A N 1
ATOM 1444 C CA . GLY A 1 195 ? -16.004 6.169 13.469 1.00 83.12 195 GLY A CA 1
ATOM 1445 C C . GLY A 1 195 ? -15.032 7.345 13.458 1.00 83.12 195 GLY A C 1
ATOM 1446 O O . GLY A 1 195 ? -15.263 8.312 12.728 1.00 83.12 195 GLY A O 1
ATOM 1447 N N . GLN A 1 196 ? -13.951 7.274 14.234 1.00 70.75 196 GLN A N 1
ATOM 1448 C CA . GLN A 1 196 ? -12.859 8.237 14.164 1.00 70.75 196 GLN A CA 1
ATOM 1449 C C . GLN A 1 196 ? -12.059 8.007 12.871 1.00 70.75 196 GLN A C 1
ATOM 1451 O O . GLN A 1 196 ? -11.674 6.883 12.575 1.00 70.75 196 GLN A O 1
ATOM 1456 N N . GLY A 1 197 ? -11.799 9.058 12.088 1.00 59.00 197 GLY A N 1
ATOM 1457 C CA . GLY A 1 197 ? -10.972 8.967 10.873 1.00 59.00 197 GLY A CA 1
ATOM 1458 C C . GLY A 1 197 ? -11.716 8.870 9.535 1.00 59.00 197 GLY A C 1
ATOM 1459 O O . GLY A 1 197 ? -11.061 8.668 8.517 1.00 59.00 197 GLY A O 1
ATOM 1460 N N . ALA A 1 198 ? -13.041 9.048 9.507 1.00 55.78 198 ALA A N 1
ATOM 1461 C CA . ALA A 1 198 ? -13.742 9.388 8.264 1.00 55.78 198 ALA A CA 1
ATOM 1462 C C . ALA A 1 198 ? -13.550 10.890 7.944 1.00 55.78 198 ALA A C 1
ATOM 1464 O O . ALA A 1 198 ? -13.487 11.679 8.894 1.00 55.78 198 ALA A O 1
ATOM 1465 N N . PRO A 1 199 ? -13.441 11.289 6.662 1.00 51.66 199 PRO A N 1
ATOM 1466 C CA . PRO A 1 199 ? -13.454 12.698 6.269 1.00 51.66 199 PRO A CA 1
ATOM 1467 C C . PRO A 1 199 ? -14.796 13.387 6.555 1.00 51.66 199 PRO A C 1
ATOM 1469 O O . PRO A 1 199 ? -15.838 12.691 6.597 1.00 51.66 199 PRO A O 1
#

Foldseek 3Di:
DVVVVVVVVVVVVVVLVVVLVVCLVVCVVPPPPPPDDSLRSSPVVVDDPVSVVVVSPPPDDLPCPPVLVVVLVVCVVVVVLVVSLVSLVVSLVSCVVSVHQLLSNLVSLLSNLVSLCVVLVVPVVCVLVSLVVSLVSLVVSCVSVVQPLSSLLSNLLSCLANVNLVSSLVSLVSSCVSPVPDPSSVVSNVCSVVVPRYD

Sequence (199 aa):
MRWRAFLLAAACAAAIVAAAIQIVADGALGGVATALSVPHAVAATLGDGPARRIGLAPRAPAGDVLGVSAEVDRLDARGDYRAALALQAGLVVRLRGEGANREVLADALWRRGRL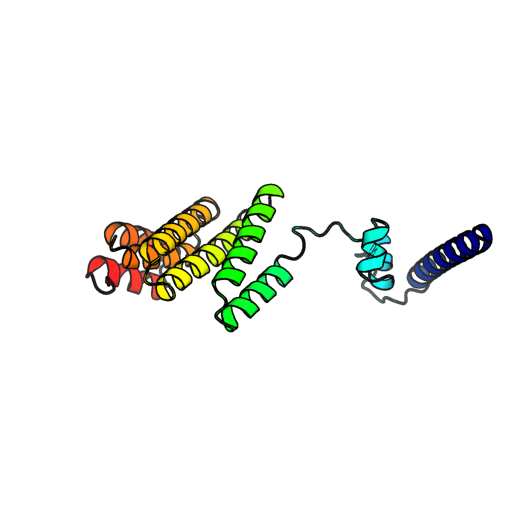EAELGYREPLRRRVEWERALRTYQDALELVPLSVTILLAAGNQALLDGDRALAATYFERAVENDPSSAAARDGLHKAQTGQGAP

Secondary structure (DSSP, 8-state):
-HHHHHHHHHHHHHHHHHHHHHHHHTT-STTTTTS--HHHHHHHHH-HHHHHHTT-S---TTTTHHHHHHHHHHHHHTT-HHHHHHHHHHHHHHHHHTT--HHHHHHHHHHHHHHHHHHHHH-TTTHHHHHHHHHHHHHHHHHHSTT-HHHHHHHHHHHHHHT-HHHHHHHHHHHHHH-TT-HHHHHHHHHHHHTTT--

pLDDT: mean 78.45, std 20.61, range [38.69, 98.75]

Radius of gyration: 24.88 Å; chains: 1; bounding box: 64×38×66 Å